Protein AF-A0A815Z098-F1 (afdb_monomer_lite)

pLDDT: mean 77.22, std 16.91, range [35.31, 97.12]

Secondary structure (DSSP, 8-state):
-HHHHHIIIIIIHHHHS-HHHHHHHHHHHHTTSSS-S-HHHHHHHHHHHHHHHHHHHHHHHHHHHHHHHHHHHHHHTTSTTSHHHHHHHHHHHHHHHHHHHHHHHHHHHHHHHHHHHHHHHHHHHHS---TTTHHHHHHHHHHHHHHHHHHHHHHHHH-TTS-HHHHHHHHHHHHHHHHHHHHHHHTTTT--HHHHHHHHHIIIIIIHHHS-SHHHHHHHHHS-HHHHHHHHHHHHHHHHHHHHHHHHHHHHHH--

Organism: NCBI:txid1234261

Sequence (256 aa):
FLSLYIGLTTGLCGSITTFSGVMYDAGLALYGSVYGRYPVSDYLFLLISIFSSSFAGFLFGRHLAVLTTLSQQKEKKHDGQQSVQQEIKLEKASSVQIFHTFNLRLWLFPLLIVLSIPAILAIIVTLPNTNNTYIYYSVLFAPFGSLTRWLLSFLNVRFKKFPLGTFICNFTGSCLYLGIIAIMIYTSANNNLLQKQVLMAILQGYCGCLTTVSTLVLETSTMKRLYAFVYFFISVISVQIIFLSVGGGLRALFTT

Foldseek 3Di:
DVVVVCCVQLPVQLLVDFLLVLLLVLLVLLVVPPDDDCSVVSSVCSVCVSLVVLLVVVVVVVVVVVVVVVVVVVVVVVPPDPVPVVVVVVVVVVVVVVVVVVVVVVVVVVVLVVVLVVQVVCLVVPPPLDLPSLVSLLQSQQVVLLVQLVVLQVVCVVVVLASVSLLCLLQVLNVLLVVLVLVCVVCVVPDDSVRVSNSSSCNSRNSSNSHGSSVLSVSLVPDDVVSSVVNVCCSSVSSSVVSCVVVVVVVVVVVD

InterPro domains:
  IPR003691 Fluoride-specific ion channel FluC [PF02537] (137-241)
  IPR003691 Fluoride-specific ion channel FluC [PTHR28259] (4-243)

Radius of gyration: 21.79 Å; chains: 1; bounding box: 45×52×70 Å

Structure (mmCIF, N/CA/C/O backbone):
data_AF-A0A815Z098-F1
#
_entry.id   AF-A0A815Z098-F1
#
loop_
_atom_site.group_PDB
_atom_site.id
_atom_site.type_symbol
_atom_site.label_atom_id
_atom_site.label_alt_id
_atom_site.label_comp_id
_atom_site.label_asym_id
_atom_site.label_entity_id
_atom_site.label_seq_id
_atom_site.pdbx_PDB_ins_code
_atom_site.Cartn_x
_atom_site.Cartn_y
_atom_site.Cartn_z
_atom_site.occupancy
_atom_site.B_iso_or_equiv
_atom_site.auth_seq_id
_atom_site.auth_comp_id
_atom_site.auth_asym_id
_atom_site.auth_atom_id
_atom_site.pdbx_PDB_model_num
ATOM 1 N N . PHE A 1 1 ? -2.854 14.106 20.992 1.00 50.28 1 PHE A N 1
ATOM 2 C CA . PHE A 1 1 ? -2.781 12.628 20.969 1.00 50.28 1 PHE A CA 1
ATOM 3 C C . PHE A 1 1 ? -3.491 12.005 19.766 1.00 50.28 1 PHE A C 1
ATOM 5 O O . PHE A 1 1 ? -2.822 11.302 19.021 1.00 50.28 1 PHE A O 1
ATOM 12 N N . LEU A 1 2 ? -4.774 12.300 19.498 1.00 47.41 2 LEU A N 1
ATOM 13 C CA . LEU A 1 2 ? -5.526 11.683 18.386 1.00 47.41 2 LEU A CA 1
ATOM 14 C C . LEU A 1 2 ? -4.890 11.892 16.993 1.00 47.41 2 LEU A C 1
ATOM 16 O O . LEU A 1 2 ? -4.752 10.938 16.236 1.00 47.41 2 LEU A O 1
ATOM 20 N N . SER A 1 3 ? -4.424 13.104 16.671 1.00 40.34 3 SER A N 1
ATOM 21 C CA . SER A 1 3 ? -3.802 13.398 15.365 1.00 40.34 3 SER A CA 1
ATOM 22 C C . SER A 1 3 ? -2.465 12.677 15.147 1.00 40.34 3 SER A C 1
ATOM 24 O O . SER A 1 3 ? -2.185 12.234 14.038 1.00 40.34 3 SER A O 1
ATOM 26 N N . LEU A 1 4 ? -1.664 12.516 16.207 1.00 41.78 4 LEU A N 1
ATOM 27 C CA . LEU A 1 4 ? -0.397 11.776 16.165 1.00 41.78 4 LEU A CA 1
ATOM 28 C C . LEU A 1 4 ? -0.645 10.268 16.013 1.00 41.78 4 LEU A C 1
ATOM 30 O O . LEU A 1 4 ? 0.017 9.611 15.216 1.00 41.78 4 LEU A O 1
ATOM 34 N N . TYR A 1 5 ? -1.647 9.739 16.721 1.00 55.44 5 TYR A N 1
ATOM 35 C CA . TYR A 1 5 ? -2.081 8.346 16.605 1.00 55.44 5 TYR A CA 1
ATOM 36 C C . TYR A 1 5 ? -2.564 8.014 15.188 1.00 55.44 5 TYR A C 1
ATOM 38 O O . TYR A 1 5 ? -2.110 7.034 14.602 1.00 55.44 5 TYR A O 1
ATOM 46 N N . ILE A 1 6 ? -3.423 8.855 14.601 1.00 57.44 6 ILE A N 1
ATOM 47 C CA . ILE A 1 6 ? -3.888 8.688 13.216 1.00 57.44 6 ILE A CA 1
ATOM 48 C C . ILE A 1 6 ? -2.704 8.774 12.241 1.00 57.44 6 ILE A C 1
ATOM 50 O O . ILE A 1 6 ? -2.589 7.928 11.355 1.00 57.44 6 ILE A O 1
ATOM 54 N N . GLY A 1 7 ? -1.792 9.735 12.425 1.00 54.72 7 GLY A N 1
ATOM 55 C CA . GLY A 1 7 ? -0.604 9.891 11.577 1.00 54.72 7 GLY A CA 1
ATOM 56 C C . GLY A 1 7 ? 0.331 8.675 11.592 1.00 54.72 7 GLY A C 1
ATOM 57 O O . GLY A 1 7 ? 0.757 8.215 10.535 1.00 54.72 7 GLY A O 1
ATOM 58 N N . LEU A 1 8 ? 0.599 8.097 12.766 1.00 56.97 8 LEU A N 1
ATOM 59 C CA . LEU A 1 8 ? 1.449 6.907 12.906 1.00 56.97 8 LEU A CA 1
ATOM 60 C C . LEU A 1 8 ? 0.774 5.627 12.387 1.00 56.97 8 LEU A C 1
ATOM 62 O O . LEU A 1 8 ? 1.407 4.816 11.713 1.00 56.97 8 LEU A O 1
ATOM 66 N N . THR A 1 9 ? -0.515 5.438 12.671 1.00 54.38 9 THR A N 1
ATOM 67 C CA . THR A 1 9 ? -1.220 4.184 12.348 1.00 54.38 9 THR A CA 1
ATOM 68 C C . THR A 1 9 ? -1.711 4.122 10.903 1.00 54.38 9 THR A C 1
ATOM 70 O O . THR A 1 9 ? -1.587 3.085 10.254 1.00 54.38 9 THR A O 1
ATOM 73 N N . THR A 1 10 ? -2.230 5.227 10.365 1.00 51.59 10 THR A N 1
ATOM 74 C CA . THR A 1 10 ? -2.798 5.267 9.003 1.00 51.59 10 THR A CA 1
ATOM 75 C C . THR A 1 10 ? -1.870 5.911 7.975 1.00 51.59 10 THR A C 1
ATOM 77 O O . THR A 1 10 ? -2.008 5.636 6.781 1.00 51.59 10 THR A O 1
ATOM 80 N N . GLY A 1 11 ? -0.926 6.750 8.416 1.00 56.72 11 GLY A N 1
ATOM 81 C CA . GLY A 1 11 ? 0.111 7.350 7.574 1.00 56.72 11 GLY A CA 1
ATOM 82 C C . GLY A 1 11 ? 1.342 6.451 7.486 1.00 56.72 11 GLY A C 1
ATOM 83 O O . GLY A 1 11 ? 1.542 5.794 6.474 1.00 56.72 11 GLY A O 1
ATOM 84 N N . LEU A 1 12 ? 2.131 6.371 8.565 1.00 57.56 12 LEU A N 1
ATOM 85 C CA . LEU A 1 12 ? 3.414 5.652 8.577 1.00 57.56 12 LEU A CA 1
ATOM 86 C C . LEU A 1 12 ? 3.256 4.137 8.347 1.00 57.56 12 LEU A C 1
ATOM 88 O O . LEU A 1 12 ? 3.848 3.598 7.420 1.00 57.56 12 LEU A O 1
ATOM 92 N N . CYS A 1 13 ? 2.423 3.447 9.133 1.00 58.12 13 CYS A N 1
ATOM 93 C CA . CYS A 1 13 ? 2.227 1.996 8.978 1.00 58.12 13 CYS A CA 1
ATOM 94 C C . CYS A 1 13 ? 1.557 1.626 7.635 1.00 58.12 13 CYS A C 1
ATOM 96 O O . CYS A 1 13 ? 1.861 0.587 7.046 1.00 58.12 13 CYS A O 1
ATOM 98 N N . GLY A 1 14 ? 0.705 2.517 7.109 1.00 54.88 14 GLY A N 1
ATOM 99 C CA . GLY A 1 14 ? 0.119 2.388 5.772 1.00 54.88 14 GLY A CA 1
ATOM 100 C C . GLY A 1 14 ? 1.143 2.514 4.638 1.00 54.88 14 GLY A C 1
ATOM 101 O O . GLY A 1 14 ? 0.963 1.879 3.611 1.00 54.88 14 GLY A O 1
ATOM 102 N N . SER A 1 15 ? 2.228 3.268 4.840 1.00 57.56 15 SER A N 1
ATOM 103 C CA . SER A 1 15 ? 3.340 3.370 3.884 1.00 57.56 15 SER A CA 1
ATOM 104 C C . SER A 1 15 ? 4.395 2.267 4.044 1.00 57.56 15 SER A C 1
ATOM 106 O O . SER A 1 15 ? 5.153 2.023 3.114 1.00 57.56 15 SER A O 1
ATOM 108 N N . ILE A 1 16 ? 4.462 1.605 5.207 1.00 60.97 16 ILE A N 1
ATOM 109 C CA . ILE A 1 16 ? 5.384 0.481 5.465 1.00 60.97 16 ILE A CA 1
ATOM 110 C C . ILE A 1 16 ? 4.816 -0.841 4.924 1.00 60.97 16 ILE A C 1
ATOM 112 O O . ILE A 1 16 ? 5.576 -1.698 4.482 1.00 60.97 16 ILE A O 1
ATOM 116 N N . THR A 1 17 ? 3.487 -1.016 4.941 1.00 69.81 17 THR A N 1
ATOM 117 C CA . THR A 1 17 ? 2.819 -2.251 4.489 1.00 69.81 17 THR A CA 1
ATOM 118 C C . THR A 1 17 ? 1.874 -1.985 3.319 1.00 69.81 17 THR A C 1
ATOM 120 O O . THR A 1 17 ? 0.761 -1.478 3.484 1.00 69.81 17 THR A O 1
ATOM 123 N N . THR A 1 18 ? 2.314 -2.356 2.118 1.00 86.06 18 THR A N 1
ATOM 124 C CA . THR A 1 18 ? 1.588 -2.082 0.873 1.00 86.06 18 THR A CA 1
ATOM 125 C C . THR A 1 18 ? 0.764 -3.299 0.466 1.00 86.06 18 THR A C 1
ATOM 127 O O . THR A 1 18 ? 1.276 -4.408 0.337 1.00 86.06 18 THR A O 1
ATOM 130 N N . PHE A 1 19 ? -0.542 -3.124 0.266 1.00 93.06 19 PHE A N 1
ATOM 131 C CA . PHE A 1 19 ? -1.399 -4.246 -0.128 1.00 93.06 19 PHE A CA 1
ATOM 132 C C . PHE A 1 19 ? -1.095 -4.690 -1.567 1.00 93.06 19 PHE A C 1
ATOM 134 O O . PHE A 1 19 ? -1.090 -5.886 -1.844 1.00 93.06 19 PHE A O 1
ATOM 141 N N . SER A 1 20 ? -0.755 -3.757 -2.464 1.00 92.19 20 SER A N 1
ATOM 142 C CA . SER A 1 20 ? -0.392 -4.076 -3.851 1.00 92.19 20 SER A CA 1
ATOM 143 C C . SER A 1 20 ? 0.860 -4.946 -3.971 1.00 92.19 20 SER A C 1
ATOM 145 O O . SER A 1 20 ? 0.860 -5.877 -4.770 1.00 92.19 20 SER A O 1
ATOM 147 N N . GLY A 1 21 ? 1.900 -4.681 -3.168 1.00 90.25 21 GLY A N 1
ATOM 148 C CA . GLY A 1 21 ? 3.119 -5.495 -3.154 1.00 90.25 21 GLY A CA 1
ATOM 149 C C . GLY A 1 21 ? 2.840 -6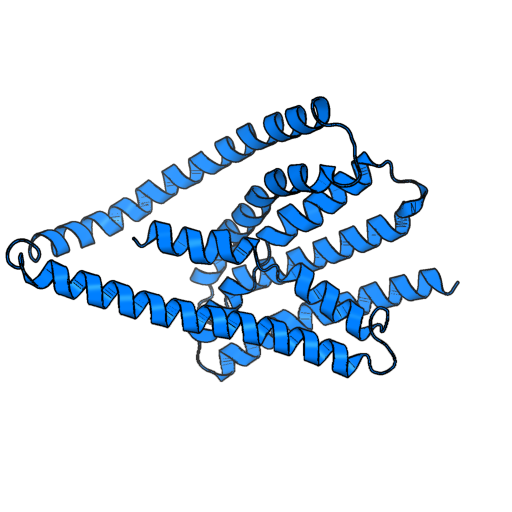.912 -2.657 1.00 90.25 21 GLY A C 1
ATOM 150 O O . GLY A 1 21 ? 3.173 -7.880 -3.330 1.00 90.25 21 GLY A O 1
ATOM 151 N N . VAL A 1 22 ? 2.101 -7.035 -1.548 1.00 91.38 22 VAL A N 1
ATOM 152 C CA . VAL A 1 22 ? 1.693 -8.340 -0.999 1.00 91.38 22 VAL A CA 1
ATOM 153 C C . VAL A 1 22 ? 0.881 -9.145 -2.013 1.00 91.38 22 VAL A C 1
ATOM 155 O O . VAL A 1 22 ? 1.112 -10.341 -2.176 1.00 91.38 22 VAL A O 1
ATOM 158 N N . MET A 1 23 ? -0.072 -8.514 -2.707 1.00 93.06 23 MET A N 1
ATOM 159 C CA . MET A 1 23 ? -0.868 -9.205 -3.723 1.00 93.06 23 MET A CA 1
ATOM 160 C C . MET A 1 23 ? -0.032 -9.627 -4.932 1.00 93.06 23 MET A C 1
ATOM 162 O O . MET A 1 23 ? -0.275 -10.710 -5.463 1.00 93.06 23 MET A O 1
ATOM 166 N N . TYR A 1 24 ? 0.933 -8.802 -5.345 1.00 90.00 24 TYR A N 1
ATOM 167 C CA . TYR A 1 24 ? 1.865 -9.124 -6.421 1.00 90.00 24 TYR A CA 1
ATOM 168 C C . TYR A 1 24 ? 2.750 -10.325 -6.062 1.00 90.00 24 TYR A C 1
ATOM 170 O O . TYR A 1 24 ? 2.783 -11.290 -6.822 1.00 90.00 24 TYR A O 1
ATOM 178 N N . ASP A 1 25 ? 3.386 -10.320 -4.887 1.00 88.12 25 ASP A N 1
ATOM 179 C CA . ASP A 1 25 ? 4.257 -11.416 -4.439 1.00 88.12 25 ASP A CA 1
ATOM 180 C C . ASP A 1 25 ? 3.471 -12.720 -4.240 1.00 88.12 25 ASP A C 1
ATOM 182 O O . ASP A 1 25 ? 3.917 -13.797 -4.640 1.00 88.12 25 ASP A O 1
ATOM 186 N N . ALA A 1 26 ? 2.256 -12.628 -3.686 1.00 89.19 26 ALA A N 1
ATOM 187 C CA . ALA A 1 26 ? 1.345 -13.763 -3.580 1.00 89.19 26 ALA A CA 1
ATOM 188 C C . ALA A 1 26 ? 0.970 -14.312 -4.967 1.00 89.19 26 ALA A C 1
ATOM 190 O O . ALA A 1 26 ? 1.051 -15.516 -5.211 1.00 89.19 26 ALA A O 1
ATOM 191 N N . GLY A 1 27 ? 0.596 -13.434 -5.898 1.00 87.50 27 GLY A N 1
ATOM 192 C CA . GLY A 1 27 ? 0.278 -13.823 -7.268 1.00 87.50 27 GLY A CA 1
ATOM 193 C C . GLY A 1 27 ? 1.462 -14.509 -7.951 1.00 87.50 27 GLY A C 1
ATOM 194 O O . GLY A 1 27 ? 1.301 -15.549 -8.586 1.00 87.50 27 GLY A O 1
ATOM 195 N N . LEU A 1 28 ? 2.672 -13.985 -7.763 1.00 84.38 28 LEU A N 1
ATOM 196 C CA . LEU A 1 28 ? 3.899 -14.558 -8.309 1.00 84.38 28 LEU A CA 1
ATOM 197 C C . LEU A 1 28 ? 4.190 -15.961 -7.745 1.00 84.38 28 LEU A C 1
ATOM 199 O O . LEU A 1 28 ? 4.590 -16.857 -8.495 1.00 84.38 28 LEU A O 1
ATOM 203 N N . ALA A 1 29 ? 3.920 -16.179 -6.453 1.00 83.69 29 ALA A N 1
ATOM 204 C CA . ALA A 1 29 ? 4.018 -17.493 -5.819 1.00 83.69 29 ALA A CA 1
ATOM 205 C C . ALA A 1 29 ? 3.063 -18.522 -6.459 1.00 83.69 29 ALA A C 1
ATOM 207 O O . ALA A 1 29 ? 3.482 -19.647 -6.733 1.00 83.69 29 ALA A O 1
ATOM 208 N N . LEU A 1 30 ? 1.828 -18.129 -6.811 1.00 82.31 30 LEU A N 1
ATOM 209 C CA . LEU A 1 30 ? 0.883 -19.002 -7.534 1.00 82.31 30 LEU A CA 1
ATOM 210 C C . LEU A 1 30 ? 1.378 -19.412 -8.927 1.00 82.31 30 LEU A C 1
ATOM 212 O O . LEU A 1 30 ? 1.065 -20.507 -9.392 1.00 82.31 30 LEU A O 1
ATOM 216 N N . TYR A 1 31 ? 2.152 -18.559 -9.600 1.00 75.56 31 TYR A N 1
ATOM 217 C CA . TYR A 1 31 ? 2.727 -18.874 -10.911 1.00 75.56 31 TYR A CA 1
ATOM 218 C C . TYR A 1 31 ? 4.002 -19.722 -10.841 1.00 75.56 31 TYR A C 1
ATOM 220 O O . TYR A 1 31 ? 4.491 -20.169 -11.881 1.00 75.56 31 TYR A O 1
ATOM 228 N N . GLY A 1 32 ? 4.520 -19.987 -9.637 1.00 63.06 32 GLY A N 1
ATOM 229 C CA . GLY A 1 32 ? 5.663 -20.871 -9.416 1.00 63.06 32 GLY A CA 1
ATOM 230 C C . GLY A 1 32 ? 7.009 -20.274 -9.828 1.00 63.06 32 GLY A C 1
ATOM 231 O O . GLY A 1 32 ? 7.952 -21.028 -10.055 1.00 63.06 32 GLY A O 1
ATOM 232 N N . SER A 1 33 ? 7.127 -18.945 -9.950 1.00 57.91 33 SER A N 1
ATOM 233 C CA . SER A 1 33 ? 8.342 -18.327 -10.502 1.00 57.91 33 SER A CA 1
ATOM 234 C C . SER A 1 33 ? 9.464 -18.077 -9.483 1.00 57.91 33 SER A C 1
ATOM 236 O O . SER A 1 33 ? 10.530 -17.628 -9.897 1.00 57.91 33 SER A O 1
ATOM 238 N N . VAL A 1 34 ? 9.249 -18.314 -8.177 1.00 52.75 34 VAL A N 1
ATOM 239 C CA . VAL A 1 34 ? 10.235 -17.944 -7.133 1.00 52.75 34 VAL A CA 1
ATOM 240 C C . VAL A 1 34 ? 10.610 -19.081 -6.163 1.00 52.75 34 VAL A C 1
ATOM 242 O O . VAL A 1 34 ? 11.762 -19.111 -5.740 1.00 52.75 34 VAL A O 1
ATOM 245 N N . TYR A 1 35 ? 9.726 -20.044 -5.838 1.00 50.59 35 TYR A N 1
ATOM 246 C CA . TYR A 1 35 ? 9.959 -20.949 -4.685 1.00 50.59 35 TYR A CA 1
ATOM 247 C C . TYR A 1 35 ? 9.767 -22.474 -4.890 1.00 50.59 35 TYR A C 1
ATOM 249 O O . TYR A 1 35 ? 10.130 -23.240 -3.998 1.00 50.59 35 TYR A O 1
ATOM 257 N N . GLY A 1 36 ? 9.342 -22.969 -6.063 1.00 50.47 36 GLY A N 1
ATOM 258 C CA . GLY A 1 36 ? 9.419 -24.406 -6.399 1.00 50.47 36 GLY A CA 1
ATOM 259 C C . GLY A 1 36 ? 8.094 -25.117 -6.724 1.00 50.47 36 GLY A C 1
ATOM 260 O O . GLY A 1 36 ? 7.145 -24.514 -7.213 1.00 50.47 36 GLY A O 1
ATOM 261 N N . ARG A 1 37 ? 8.071 -26.451 -6.526 1.00 61.81 37 ARG A N 1
ATOM 262 C CA . ARG A 1 37 ? 7.074 -27.427 -7.045 1.00 61.81 37 ARG A CA 1
ATOM 263 C C . ARG A 1 37 ? 5.632 -27.281 -6.510 1.00 61.81 37 ARG A C 1
ATOM 265 O O . ARG A 1 37 ? 4.753 -27.953 -7.046 1.00 61.81 37 ARG A O 1
ATOM 272 N N . TYR A 1 38 ? 5.372 -26.442 -5.501 1.00 73.19 38 TYR A N 1
ATOM 273 C CA . TYR A 1 38 ? 4.074 -26.356 -4.807 1.00 73.19 38 TYR A CA 1
ATOM 274 C C . TYR A 1 38 ? 3.520 -24.912 -4.755 1.00 73.19 38 TYR A C 1
ATOM 276 O O . TYR A 1 38 ? 3.464 -24.294 -3.695 1.00 73.19 38 TYR A O 1
ATOM 284 N N . PRO A 1 39 ? 3.037 -24.363 -5.884 1.00 79.50 39 PRO A N 1
ATOM 285 C CA . PRO A 1 39 ? 2.644 -22.950 -5.988 1.00 79.50 39 PRO A CA 1
ATOM 286 C C . PRO A 1 39 ? 1.542 -22.523 -5.003 1.00 79.50 39 PRO A C 1
ATOM 288 O O . PRO A 1 39 ? 1.512 -21.390 -4.526 1.00 79.50 39 PRO A O 1
ATOM 291 N N . VAL A 1 40 ? 0.626 -23.436 -4.664 1.00 85.88 40 VAL A N 1
ATOM 292 C CA . VAL A 1 40 ? -0.483 -23.147 -3.742 1.00 85.88 40 VAL A CA 1
ATOM 293 C C . VAL A 1 40 ? -0.005 -23.047 -2.292 1.00 85.88 40 VAL A C 1
ATOM 295 O O . VAL A 1 40 ? -0.510 -22.203 -1.553 1.00 85.88 40 VAL A O 1
ATOM 298 N N . SER A 1 41 ? 0.965 -23.866 -1.863 1.00 86.50 41 SER A N 1
ATOM 299 C CA . SER A 1 41 ? 1.467 -23.790 -0.485 1.00 86.50 41 SER A CA 1
ATOM 300 C C . SER A 1 41 ? 2.222 -22.492 -0.240 1.00 86.50 41 SER A C 1
ATOM 302 O O . SER A 1 41 ? 2.020 -21.875 0.801 1.00 86.50 41 SER A O 1
ATOM 304 N N . ASP A 1 42 ? 3.020 -22.048 -1.210 1.00 85.19 42 ASP A N 1
ATOM 305 C CA . ASP A 1 42 ? 3.818 -20.823 -1.096 1.00 85.19 42 ASP A CA 1
ATOM 306 C C . ASP A 1 42 ? 2.917 -19.585 -1.057 1.00 85.19 42 ASP A C 1
ATOM 308 O O . ASP A 1 42 ? 3.088 -18.702 -0.215 1.00 85.19 42 ASP A O 1
ATOM 312 N N . TYR A 1 43 ? 1.884 -19.569 -1.904 1.00 88.69 43 TYR A N 1
ATOM 313 C CA . TYR A 1 43 ? 0.835 -18.553 -1.885 1.00 88.69 43 TYR A CA 1
ATOM 314 C C . TYR A 1 43 ? 0.136 -18.455 -0.525 1.00 88.69 43 TYR A C 1
ATOM 316 O O . TYR A 1 43 ? 0.034 -17.369 0.055 1.00 88.69 43 TYR A O 1
ATOM 324 N N . LEU A 1 44 ? -0.339 -19.591 -0.001 1.00 90.88 44 LEU A N 1
ATOM 325 C CA . LEU A 1 44 ? -1.037 -19.626 1.283 1.00 90.88 44 LEU A CA 1
ATOM 326 C C . LEU A 1 44 ? -0.106 -19.220 2.425 1.00 90.88 44 LEU A C 1
ATOM 328 O O . LEU A 1 44 ? -0.508 -18.432 3.279 1.00 90.88 44 LEU A O 1
ATOM 332 N N . PHE A 1 45 ? 1.134 -19.707 2.423 1.00 90.00 45 PHE A N 1
ATOM 333 C CA . PHE A 1 45 ? 2.133 -19.358 3.426 1.00 90.00 45 PHE A CA 1
ATOM 334 C C . PHE A 1 45 ? 2.400 -17.850 3.455 1.00 90.00 45 PHE A C 1
ATOM 336 O O . PHE A 1 45 ? 2.361 -17.244 4.528 1.00 90.00 45 PHE A O 1
ATOM 343 N N . LEU A 1 46 ? 2.599 -17.228 2.290 1.00 89.19 46 LEU A N 1
ATOM 344 C CA . LEU A 1 46 ? 2.870 -15.798 2.180 1.00 89.19 46 LEU A CA 1
ATOM 345 C C . LEU A 1 46 ? 1.690 -14.960 2.687 1.00 89.19 46 LEU A C 1
ATOM 347 O O . LEU A 1 46 ? 1.878 -14.084 3.535 1.00 89.19 46 LEU A O 1
ATOM 351 N N . LEU A 1 47 ? 0.464 -15.259 2.241 1.00 91.62 47 LEU A N 1
ATOM 352 C CA . LEU A 1 47 ? -0.722 -14.530 2.697 1.00 91.62 47 LEU A CA 1
ATOM 353 C C . LEU A 1 47 ? -0.963 -14.709 4.199 1.00 91.62 47 LEU A C 1
ATOM 355 O O . LEU A 1 47 ? -1.184 -13.725 4.906 1.00 91.62 47 LEU A O 1
ATOM 359 N N . ILE A 1 48 ? -0.899 -15.945 4.702 1.00 92.44 48 ILE A N 1
ATOM 360 C CA . ILE A 1 48 ? -1.114 -16.227 6.124 1.00 92.44 48 ILE A CA 1
ATOM 361 C C . ILE A 1 48 ? -0.053 -15.516 6.961 1.00 92.44 48 ILE A C 1
ATOM 363 O O . ILE A 1 48 ? -0.410 -14.854 7.933 1.00 92.44 48 ILE A O 1
ATOM 367 N N . SER A 1 49 ? 1.224 -15.598 6.586 1.00 90.06 49 SER A N 1
ATOM 368 C CA . SER A 1 49 ? 2.326 -14.976 7.326 1.00 90.06 49 SER A CA 1
ATOM 369 C C . SER A 1 49 ? 2.187 -13.451 7.395 1.00 90.06 49 SER A C 1
ATOM 371 O O . SER A 1 49 ? 2.246 -12.854 8.476 1.00 90.06 49 SER A O 1
ATOM 373 N N . ILE A 1 50 ? 1.920 -12.802 6.260 1.00 89.25 50 ILE A N 1
ATOM 374 C CA . ILE A 1 50 ? 1.848 -11.338 6.177 1.00 89.25 50 ILE A CA 1
ATOM 375 C C . ILE A 1 50 ? 0.614 -10.791 6.893 1.00 89.25 50 ILE A C 1
ATOM 377 O O . ILE A 1 50 ? 0.712 -9.830 7.660 1.00 89.25 50 ILE A O 1
ATOM 381 N N . PHE A 1 51 ? -0.556 -11.400 6.700 1.00 90.75 51 PHE A N 1
ATOM 382 C CA . PHE A 1 51 ? -1.743 -10.940 7.411 1.00 90.75 51 PHE A CA 1
ATOM 383 C C . PHE A 1 51 ? -1.669 -11.270 8.903 1.00 90.75 51 PHE A C 1
ATOM 385 O O . PHE A 1 51 ? -2.022 -10.416 9.714 1.00 90.75 51 PHE A O 1
ATOM 392 N N . SER A 1 52 ? -1.135 -12.432 9.297 1.00 89.75 52 SER A N 1
ATOM 393 C CA . SER A 1 52 ? -0.965 -12.779 10.718 1.00 89.75 52 SER A CA 1
ATOM 394 C C . SER A 1 52 ? -0.006 -11.826 11.425 1.00 89.75 52 SER A C 1
ATOM 396 O O . SER A 1 52 ? -0.332 -11.333 12.503 1.00 89.75 52 SER A O 1
ATOM 398 N N . SER A 1 53 ? 1.140 -11.508 10.816 1.00 88.56 53 SER A N 1
ATOM 399 C CA . SER A 1 53 ? 2.085 -10.524 11.364 1.00 88.56 53 SER A CA 1
ATOM 400 C C . SER A 1 53 ? 1.471 -9.123 11.446 1.00 88.56 53 SER A C 1
ATOM 402 O O . SER A 1 53 ? 1.637 -8.440 12.457 1.00 88.56 53 SER A O 1
ATOM 404 N N . SER A 1 54 ? 0.670 -8.727 10.454 1.00 88.69 54 SER A N 1
ATOM 405 C CA . SER A 1 54 ? -0.060 -7.452 10.471 1.00 88.69 54 SER A CA 1
ATOM 406 C C . SER A 1 54 ? -1.105 -7.392 11.595 1.00 88.69 54 SER A C 1
ATOM 408 O O . SER A 1 54 ? -1.188 -6.397 12.319 1.00 88.69 54 SER A O 1
ATOM 410 N N . PHE A 1 55 ? -1.873 -8.468 11.798 1.00 87.75 55 PHE A N 1
ATOM 411 C CA . PHE A 1 55 ? -2.825 -8.589 12.909 1.00 87.75 55 PHE A CA 1
ATOM 412 C C . PHE A 1 55 ? -2.121 -8.625 14.272 1.00 87.75 55 PHE A C 1
ATOM 414 O O . PHE A 1 55 ? -2.570 -7.961 15.207 1.00 87.75 55 PHE A O 1
ATOM 421 N N . ALA A 1 56 ? -1.008 -9.351 14.394 1.00 86.44 56 ALA A N 1
ATOM 422 C CA . ALA A 1 56 ? -0.205 -9.399 15.613 1.00 86.44 56 ALA A CA 1
ATOM 423 C C . ALA A 1 56 ? 0.351 -8.012 15.967 1.00 86.44 56 ALA A C 1
ATOM 425 O O . ALA A 1 56 ? 0.226 -7.577 17.111 1.00 86.44 56 ALA A O 1
ATOM 426 N N . GLY A 1 57 ? 0.876 -7.281 14.978 1.00 84.62 57 GLY A N 1
ATOM 427 C CA . GLY A 1 57 ? 1.331 -5.901 15.143 1.00 84.62 57 GLY A CA 1
ATOM 428 C C . GLY A 1 57 ? 0.210 -4.964 15.598 1.00 84.62 57 GLY A C 1
ATOM 429 O O . GLY A 1 57 ? 0.402 -4.169 16.520 1.00 84.62 57 GLY A O 1
ATOM 430 N N . PHE A 1 58 ? -0.990 -5.101 15.025 1.00 84.44 58 PHE A N 1
ATOM 431 C CA . PHE A 1 58 ? -2.169 -4.346 15.459 1.00 84.44 58 PHE A CA 1
ATOM 432 C C . PHE A 1 58 ? -2.550 -4.639 16.921 1.00 84.44 58 PHE A C 1
ATOM 434 O O . PHE A 1 58 ? -2.760 -3.710 17.707 1.00 84.44 58 PHE A O 1
ATOM 441 N N . LEU A 1 59 ? -2.605 -5.917 17.315 1.00 84.75 59 LEU A N 1
ATOM 442 C CA . LEU A 1 59 ? -2.924 -6.319 18.688 1.00 84.75 59 LEU A CA 1
ATOM 443 C C . LEU A 1 59 ? -1.866 -5.833 19.682 1.00 84.75 59 LEU A C 1
ATOM 445 O O . LEU A 1 59 ? -2.220 -5.280 20.725 1.00 84.75 59 LEU A O 1
ATOM 449 N N . PHE A 1 60 ? -0.584 -5.980 19.343 1.00 84.75 60 PHE A N 1
ATOM 450 C CA . PHE A 1 60 ? 0.528 -5.480 20.146 1.00 84.75 60 PHE A CA 1
ATOM 451 C C . PHE A 1 60 ? 0.432 -3.963 20.350 1.00 84.75 60 PHE A C 1
ATOM 453 O O . PHE A 1 60 ? 0.470 -3.487 21.486 1.00 84.75 60 PHE A O 1
ATOM 460 N N . GLY A 1 61 ? 0.202 -3.207 19.271 1.00 80.38 61 GLY A N 1
ATOM 461 C CA . GLY A 1 61 ? 0.006 -1.759 19.336 1.00 80.38 61 GLY A CA 1
ATOM 462 C C . GLY A 1 61 ? -1.175 -1.363 20.226 1.00 80.38 61 GLY A C 1
ATOM 463 O O . GLY A 1 61 ? -1.079 -0.407 20.997 1.00 80.38 61 GLY A O 1
ATOM 464 N N . ARG A 1 62 ? -2.270 -2.134 20.194 1.00 79.25 62 ARG A N 1
ATOM 465 C CA . ARG A 1 62 ? -3.427 -1.923 21.076 1.00 79.25 62 ARG A CA 1
ATOM 466 C C . ARG A 1 62 ? -3.077 -2.150 22.549 1.00 79.25 62 ARG A C 1
ATOM 468 O O . ARG A 1 62 ? -3.459 -1.336 23.384 1.00 79.25 62 ARG A O 1
ATOM 475 N N . HIS A 1 63 ? -2.350 -3.218 22.877 1.00 79.75 63 HIS A N 1
ATOM 476 C CA . HIS A 1 63 ? -1.915 -3.483 24.253 1.00 79.75 63 HIS A CA 1
ATOM 477 C C . HIS A 1 63 ? -0.971 -2.396 24.777 1.00 79.75 63 HIS A C 1
ATOM 479 O O . HIS A 1 63 ? -1.161 -1.902 25.889 1.00 79.75 63 HIS A O 1
ATOM 485 N N . LEU A 1 64 ? -0.016 -1.957 23.956 1.00 77.44 64 LEU A N 1
ATOM 486 C CA . LEU A 1 64 ? 0.906 -0.880 24.311 1.00 77.44 64 LEU A CA 1
ATOM 487 C C . LEU A 1 64 ? 0.173 0.451 24.567 1.00 77.44 64 LEU A C 1
ATOM 489 O O . LEU A 1 64 ? 0.486 1.171 25.517 1.00 77.44 64 LEU A O 1
ATOM 493 N N . ALA A 1 65 ? -0.849 0.763 23.764 1.00 74.31 65 ALA A N 1
ATOM 494 C CA . ALA A 1 65 ? -1.672 1.958 23.952 1.00 74.31 65 ALA A CA 1
ATOM 495 C C . ALA A 1 65 ? -2.456 1.939 25.281 1.00 74.31 65 ALA A C 1
ATOM 497 O O . ALA A 1 65 ? -2.590 2.969 25.943 1.00 74.31 65 ALA A O 1
ATOM 498 N N . VAL A 1 66 ? -2.942 0.772 25.715 1.00 78.25 66 VAL A N 1
ATOM 499 C CA . VAL A 1 66 ? -3.618 0.631 27.018 1.00 78.25 66 VAL A CA 1
ATOM 500 C C . VAL A 1 66 ? -2.632 0.825 28.174 1.00 78.25 6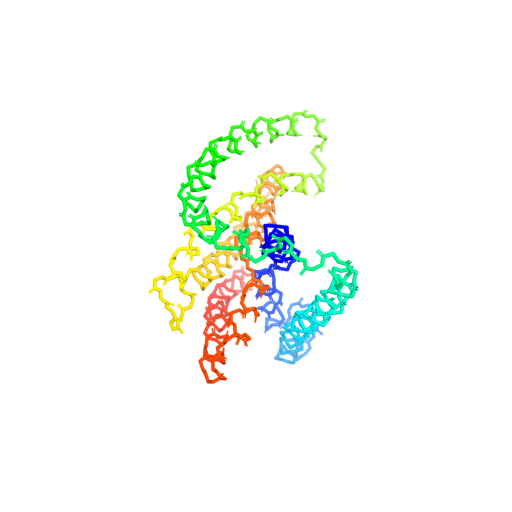6 VAL A C 1
ATOM 502 O O . VAL A 1 66 ? -2.931 1.542 29.123 1.00 78.25 66 VAL A O 1
ATOM 505 N N . LEU A 1 67 ? -1.427 0.255 28.091 1.00 78.06 67 LEU A N 1
ATOM 506 C CA . LEU A 1 67 ? -0.416 0.401 29.147 1.00 78.06 67 LEU A CA 1
ATOM 507 C C . LEU A 1 67 ? 0.014 1.861 29.350 1.00 78.06 67 LEU A C 1
ATOM 509 O O . LEU A 1 67 ? 0.128 2.324 30.483 1.00 78.06 67 LEU A O 1
ATOM 513 N N . THR A 1 68 ? 0.196 2.598 28.255 1.00 74.50 68 THR A N 1
ATOM 514 C CA . THR A 1 68 ? 0.600 4.013 28.297 1.00 74.50 68 THR A CA 1
ATOM 515 C C . THR A 1 68 ? -0.526 4.948 28.748 1.00 74.50 68 THR A C 1
ATOM 517 O O . THR A 1 68 ? -0.280 5.951 29.414 1.00 74.50 68 THR A O 1
ATOM 520 N N . THR A 1 69 ? -1.787 4.631 28.445 1.00 71.50 69 THR A N 1
ATOM 521 C CA . THR A 1 69 ? -2.926 5.412 28.961 1.00 71.50 69 THR A CA 1
ATOM 522 C C . THR A 1 69 ? -3.157 5.169 30.451 1.00 71.50 69 THR A C 1
ATOM 524 O O . THR A 1 69 ? -3.448 6.117 31.179 1.00 71.50 69 THR A O 1
ATOM 527 N N . LEU A 1 70 ? -2.945 3.943 30.939 1.00 68.75 70 LEU A N 1
ATOM 528 C CA . LEU A 1 70 ? -2.982 3.637 32.372 1.00 68.75 70 LEU A CA 1
ATOM 529 C C . LEU A 1 70 ? -1.848 4.325 33.149 1.00 68.75 70 LEU A C 1
ATOM 531 O O . LEU A 1 70 ? -2.077 4.781 34.270 1.00 68.75 70 LEU A O 1
ATOM 535 N N . SER A 1 71 ? -0.650 4.460 32.565 1.00 60.38 71 SER A N 1
ATOM 536 C CA . SER A 1 71 ? 0.439 5.228 33.186 1.00 60.38 71 SER A CA 1
ATOM 537 C C . SER A 1 71 ? 0.120 6.729 33.240 1.00 60.38 71 SER A C 1
ATOM 539 O O . SER A 1 71 ? 0.312 7.348 34.283 1.00 60.38 71 SER A O 1
ATOM 541 N N . GLN A 1 72 ? -0.479 7.294 32.184 1.00 60.34 72 GLN A N 1
ATOM 542 C CA . GLN A 1 72 ? -0.921 8.698 32.164 1.00 60.34 72 GLN A CA 1
ATOM 543 C C . GLN A 1 72 ? -2.098 8.986 33.112 1.00 60.34 72 GLN A C 1
ATOM 545 O O . GLN A 1 72 ? -2.183 10.071 33.687 1.00 60.34 72 GLN A O 1
ATOM 550 N N . GLN A 1 73 ? -3.018 8.033 33.302 1.00 56.28 73 GLN A N 1
ATOM 551 C CA . GLN A 1 73 ? -4.096 8.162 34.290 1.00 56.28 73 GLN A CA 1
ATOM 552 C C . GLN A 1 73 ? -3.584 8.072 35.734 1.00 56.28 73 GLN A C 1
ATOM 554 O O . GLN A 1 73 ? -4.143 8.736 36.607 1.00 56.28 73 GLN A O 1
ATOM 559 N N . LYS A 1 74 ? -2.519 7.299 35.996 1.00 55.22 74 LYS A N 1
ATOM 560 C CA . LYS A 1 74 ? -1.848 7.270 37.307 1.00 55.22 74 LYS A CA 1
ATOM 561 C C . LYS A 1 74 ? -1.213 8.617 37.663 1.00 55.22 74 LYS A C 1
ATOM 563 O O . LYS A 1 74 ? -1.319 9.021 38.814 1.00 55.22 74 LYS A O 1
ATOM 568 N N . GLU A 1 75 ? -0.634 9.324 36.694 1.00 53.59 75 GLU A N 1
ATOM 569 C CA . GLU A 1 75 ? -0.071 10.667 36.907 1.00 53.59 75 GLU A CA 1
ATOM 570 C C . GLU A 1 75 ? -1.157 11.743 37.080 1.00 53.59 75 GLU A C 1
ATOM 572 O O . GLU A 1 75 ? -1.059 12.586 37.967 1.00 53.59 75 GLU A O 1
ATOM 577 N N . LYS A 1 76 ? -2.252 11.691 36.305 1.00 50.94 76 LYS A N 1
ATOM 578 C CA 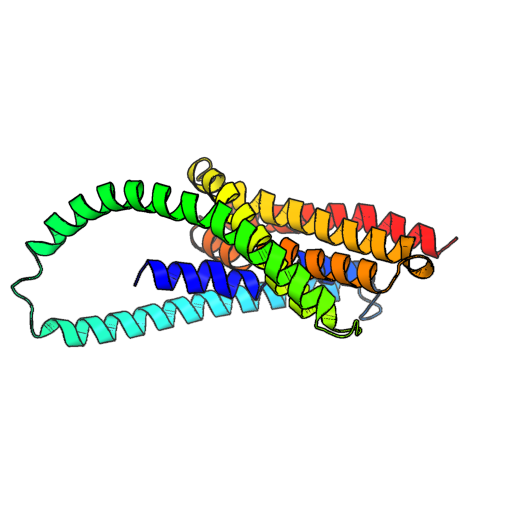. LYS A 1 76 ? -3.334 12.697 36.378 1.00 50.94 76 LYS A CA 1
ATOM 579 C C . LYS A 1 76 ? -4.248 12.594 37.601 1.00 50.94 76 LYS A C 1
ATOM 581 O O . LYS A 1 76 ? -5.001 13.528 37.871 1.00 50.94 76 LYS A O 1
ATOM 586 N N . LYS A 1 77 ? -4.202 11.495 38.361 1.00 47.47 77 LYS A N 1
ATOM 587 C CA . LYS A 1 77 ? -5.022 11.322 39.575 1.00 47.47 77 LYS A CA 1
ATOM 588 C C . LYS A 1 77 ? -4.600 12.247 40.734 1.00 47.47 77 LYS A C 1
ATOM 590 O O . LYS A 1 77 ? -5.296 12.272 41.743 1.00 47.47 77 LYS A O 1
ATOM 595 N N . HIS A 1 78 ? -3.515 13.015 40.579 1.00 47.81 78 HIS A N 1
ATOM 596 C CA . HIS A 1 78 ? -3.002 13.960 41.577 1.00 47.81 78 HIS A CA 1
ATOM 597 C C . HIS A 1 78 ? -3.543 15.409 41.463 1.00 47.81 78 HIS A C 1
ATOM 599 O O . HIS A 1 78 ? -3.375 16.158 42.417 1.00 47.81 78 HIS A O 1
ATOM 605 N N . ASP A 1 79 ? -4.246 15.788 40.379 1.00 52.84 79 ASP A N 1
ATOM 606 C CA . ASP A 1 79 ? -4.646 17.193 40.077 1.00 52.84 79 ASP A CA 1
ATOM 607 C C . ASP A 1 79 ? -6.170 17.390 39.816 1.00 52.84 79 ASP A C 1
ATOM 609 O O . ASP A 1 79 ? -6.626 18.306 39.128 1.00 52.84 79 ASP A O 1
ATOM 613 N N . GLY A 1 80 ? -7.005 16.484 40.327 1.00 51.88 80 GLY A N 1
ATOM 614 C CA . GLY A 1 80 ? -8.331 16.164 39.776 1.00 51.88 80 GLY A CA 1
ATOM 615 C C . GLY A 1 80 ? -9.549 17.066 40.053 1.00 51.88 80 GLY A C 1
ATOM 616 O O . GLY A 1 80 ? -10.639 16.510 40.146 1.00 51.88 80 GLY A O 1
ATOM 617 N N . GLN A 1 81 ? -9.459 18.399 40.157 1.00 43.06 81 GLN A N 1
ATOM 618 C CA . GLN A 1 81 ? -10.673 19.230 40.378 1.00 43.06 81 GLN A CA 1
ATOM 619 C C . GLN A 1 81 ? -11.010 20.287 39.309 1.00 43.06 81 GLN A C 1
ATOM 621 O O . GLN A 1 81 ? -12.160 20.714 39.247 1.00 43.06 81 GLN A O 1
ATOM 626 N N . GLN A 1 82 ? -10.102 20.657 38.398 1.00 46.78 82 GLN A N 1
ATOM 627 C CA . GLN A 1 82 ? -10.402 21.653 37.343 1.00 46.78 82 GLN A CA 1
ATOM 628 C C . GLN A 1 82 ? -10.893 21.058 36.002 1.00 46.78 82 GLN A C 1
ATOM 630 O O . GLN A 1 82 ? -11.381 21.789 35.141 1.00 46.78 82 GLN A O 1
ATOM 635 N N . SER A 1 83 ? -10.813 19.738 35.806 1.00 51.66 83 SER A N 1
ATOM 636 C CA . SER A 1 83 ? -10.994 19.085 34.497 1.00 51.66 83 SER A CA 1
ATOM 637 C C . SER A 1 83 ? -12.442 19.004 33.988 1.00 51.66 83 SER A C 1
ATOM 639 O O . SER A 1 83 ? -12.664 19.039 32.778 1.00 51.66 83 SER A O 1
ATOM 641 N N . VAL A 1 84 ? -13.442 18.953 34.874 1.00 51.44 84 VAL A N 1
ATOM 642 C CA . VAL A 1 84 ? -14.836 18.634 34.490 1.00 51.44 84 VAL A CA 1
ATOM 643 C C . VAL A 1 84 ? -15.529 19.781 33.734 1.00 51.44 84 VAL A C 1
ATOM 645 O O . VAL A 1 84 ? -16.277 19.542 32.788 1.00 51.44 84 VAL A O 1
ATOM 648 N N . GLN A 1 85 ? -15.248 21.046 34.070 1.00 43.84 85 GLN A N 1
ATOM 649 C CA . GLN A 1 85 ? -15.796 22.193 33.321 1.00 43.84 85 GLN A CA 1
ATOM 650 C C . GLN A 1 85 ? -15.091 22.417 31.971 1.00 43.84 85 GLN A C 1
ATOM 652 O O . GLN A 1 85 ? -15.655 23.038 31.065 1.00 43.84 85 GLN A O 1
ATOM 657 N N . GLN A 1 86 ? -13.874 21.893 31.811 1.00 48.06 86 GLN A N 1
ATOM 658 C CA . GLN A 1 86 ? -13.088 22.031 30.589 1.00 48.06 86 GLN A CA 1
ATOM 659 C C . GLN A 1 86 ? -13.506 21.009 29.522 1.00 48.06 86 GLN A C 1
ATOM 661 O O . GLN A 1 86 ? -13.539 21.356 28.343 1.00 48.06 86 GLN A O 1
ATOM 666 N N . GLU A 1 87 ? -13.918 19.802 29.922 1.00 50.34 87 GLU A N 1
ATOM 667 C CA . GLU A 1 87 ? -14.388 18.742 29.015 1.00 50.34 87 GLU A CA 1
ATOM 668 C C . GLU A 1 87 ? -15.652 19.142 28.227 1.00 50.34 87 GLU A C 1
ATOM 670 O O . GLU A 1 87 ? -15.699 18.944 27.013 1.00 50.34 87 GLU A O 1
ATOM 675 N N . ILE A 1 88 ? -16.614 19.834 28.855 1.00 51.97 88 ILE A N 1
ATOM 676 C CA . ILE A 1 88 ? -17.850 20.305 28.190 1.00 51.97 88 ILE A CA 1
ATOM 677 C C . ILE A 1 88 ? -17.566 21.444 27.184 1.00 51.97 88 ILE A C 1
ATOM 679 O O . ILE A 1 88 ? -18.212 21.548 26.136 1.00 51.97 88 ILE A O 1
ATOM 683 N N . LYS A 1 89 ? -16.569 22.301 27.456 1.00 46.31 89 LYS A N 1
ATOM 684 C CA . LYS A 1 89 ? -16.099 23.325 26.499 1.00 46.31 89 LYS A CA 1
ATOM 685 C C . LYS A 1 89 ? -15.313 22.702 25.338 1.00 46.31 89 LYS A C 1
ATOM 687 O O . LYS A 1 89 ? -15.417 23.189 24.211 1.00 46.31 89 LYS A O 1
ATOM 692 N N . LEU A 1 90 ? -14.564 21.627 25.595 1.00 47.31 90 LEU A N 1
ATOM 693 C CA . LEU A 1 90 ? -13.787 20.901 24.588 1.00 47.31 90 LEU A CA 1
ATOM 694 C C . LEU A 1 90 ? -14.688 20.157 23.593 1.00 47.31 90 LEU A C 1
ATOM 696 O O . LEU A 1 90 ? -14.402 20.155 22.399 1.00 47.31 90 LEU A O 1
ATOM 700 N N . GLU A 1 91 ? -15.798 19.583 24.062 1.00 48.31 91 GLU A N 1
ATOM 701 C CA . GLU A 1 91 ? -16.764 18.875 23.215 1.00 48.31 91 GLU A CA 1
ATOM 702 C C . GLU A 1 91 ? -17.425 19.824 22.198 1.00 48.31 91 GLU A C 1
ATOM 704 O O . GLU A 1 91 ? -17.449 19.525 21.003 1.00 48.31 91 GLU A O 1
ATOM 709 N N . LYS A 1 92 ? -17.824 21.036 22.618 1.00 39.69 92 LYS A N 1
ATOM 710 C CA . LYS A 1 92 ? -18.351 22.077 21.708 1.00 39.69 92 LYS A CA 1
ATOM 711 C C . LYS A 1 92 ? -17.285 22.683 20.781 1.00 39.69 92 LYS A C 1
ATOM 713 O O . LYS A 1 92 ? -17.592 23.025 19.637 1.00 39.69 92 LYS A O 1
ATOM 718 N N . ALA A 1 93 ? -16.032 22.792 21.231 1.00 44.91 93 ALA A N 1
ATOM 719 C CA . ALA A 1 93 ? -14.916 23.226 20.384 1.00 44.91 93 ALA A CA 1
ATOM 720 C C . ALA A 1 93 ? -14.537 22.169 19.330 1.00 44.91 93 ALA A C 1
ATOM 722 O O . ALA A 1 93 ? -14.155 22.526 18.215 1.00 44.91 93 ALA A O 1
ATOM 723 N N . SER A 1 94 ? -14.710 20.880 19.645 1.00 42.06 94 SER A N 1
ATOM 724 C CA . SER A 1 94 ? -14.377 19.764 18.753 1.00 42.06 94 SER A CA 1
ATOM 725 C C . SER A 1 94 ? -15.229 19.752 17.478 1.00 42.06 94 SER A C 1
ATOM 727 O O . SER A 1 94 ? -14.695 19.554 16.387 1.00 42.06 94 SER A O 1
ATOM 729 N N . SER A 1 95 ? -16.522 20.081 17.576 1.00 42.16 95 SER A N 1
ATOM 730 C CA . SER A 1 95 ? -17.425 20.176 16.422 1.00 42.16 95 SER A CA 1
ATOM 731 C C . SER A 1 95 ? -17.085 21.336 15.478 1.00 42.16 95 SER A C 1
ATOM 733 O O . SER A 1 95 ? -17.198 21.187 14.263 1.00 42.16 95 SER A O 1
ATOM 735 N N . VAL A 1 96 ? -16.598 22.467 16.006 1.00 48.41 96 VAL A N 1
ATOM 736 C CA . VAL A 1 96 ? -16.165 23.627 15.198 1.00 48.41 96 VAL A CA 1
ATOM 737 C C . VAL A 1 96 ? -14.755 23.410 14.620 1.00 48.41 96 VAL A C 1
ATOM 739 O O . VAL A 1 96 ? -14.481 23.783 13.477 1.00 48.41 96 VAL A O 1
ATOM 742 N N . GLN A 1 97 ? -13.868 22.717 15.345 1.00 46.41 97 GLN A N 1
ATOM 743 C CA . GLN A 1 97 ? -12.537 22.323 14.858 1.00 46.41 97 GLN A CA 1
ATOM 744 C C . GLN A 1 97 ? -12.588 21.355 13.671 1.00 46.41 97 GLN A C 1
ATOM 746 O O . GLN A 1 97 ? -11.719 21.428 12.801 1.00 46.41 97 GLN A O 1
ATOM 751 N N . ILE A 1 98 ? -13.591 20.478 13.581 1.00 49.75 98 ILE A N 1
ATOM 752 C CA . ILE A 1 98 ? -13.751 19.565 12.436 1.00 49.75 98 ILE A CA 1
ATOM 753 C C . ILE A 1 98 ? -13.954 20.347 11.123 1.00 49.75 98 ILE A C 1
ATOM 755 O O . ILE A 1 98 ? -13.373 19.981 10.103 1.00 49.75 98 ILE A O 1
ATOM 759 N N . PHE A 1 99 ? -14.676 21.473 11.149 1.00 43.47 99 PHE A N 1
ATOM 760 C CA . PHE A 1 99 ? -14.887 22.315 9.963 1.00 43.47 99 PHE A CA 1
ATOM 761 C C . PHE A 1 99 ? -13.650 23.162 9.607 1.00 43.47 99 PHE A C 1
ATOM 763 O O . PHE A 1 99 ? -13.275 23.261 8.439 1.00 43.47 99 PHE A O 1
ATOM 770 N N . HIS A 1 100 ? -12.943 23.718 10.599 1.00 43.31 100 HIS A N 1
ATOM 771 C CA . HIS A 1 100 ? -11.730 24.515 10.348 1.00 43.31 100 HIS A CA 1
ATOM 772 C C . HIS A 1 100 ? -10.526 23.653 9.914 1.00 43.31 100 HIS A C 1
ATOM 774 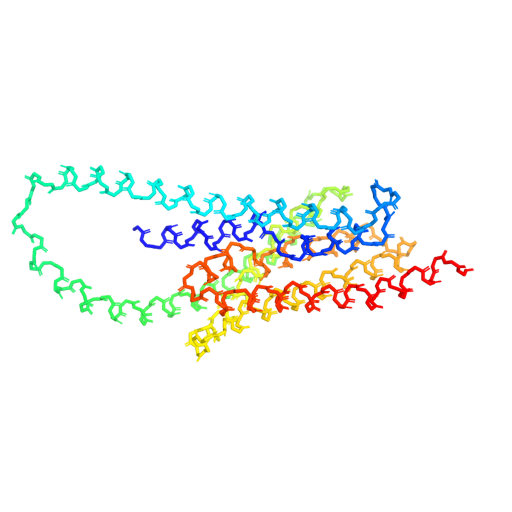O O . HIS A 1 100 ? -9.706 24.071 9.095 1.00 43.31 100 HIS A O 1
ATOM 780 N N . THR A 1 101 ? -10.420 22.418 10.418 1.00 49.06 101 THR A N 1
ATOM 781 C CA . THR A 1 101 ? -9.398 21.452 9.972 1.00 49.06 101 THR A CA 1
ATOM 782 C C . THR A 1 101 ? -9.663 20.925 8.563 1.00 49.06 101 THR A C 1
ATOM 784 O O . THR A 1 101 ? -8.708 20.552 7.885 1.00 49.06 101 THR A O 1
ATOM 787 N N . PHE A 1 102 ? -10.914 20.945 8.089 1.00 53.19 102 PHE A N 1
ATOM 788 C CA . PHE A 1 102 ? -11.260 20.615 6.705 1.00 53.19 102 PHE A CA 1
ATOM 789 C C . PHE A 1 102 ? -10.671 21.637 5.720 1.00 53.19 102 PHE A C 1
ATOM 791 O O . PHE A 1 102 ? -9.972 21.242 4.789 1.00 53.19 102 PHE A O 1
ATOM 798 N N . ASN A 1 103 ? -10.834 22.941 5.988 1.00 56.91 103 ASN A N 1
ATOM 799 C CA . ASN A 1 103 ? -10.243 24.004 5.163 1.00 56.91 103 ASN A CA 1
ATOM 800 C C . ASN A 1 103 ? -8.710 23.980 5.198 1.00 56.91 103 ASN A C 1
ATOM 802 O O . ASN A 1 103 ? -8.075 24.015 4.150 1.00 56.91 103 ASN A O 1
ATOM 806 N N . LEU A 1 104 ? -8.094 23.855 6.377 1.00 57.69 104 LEU A N 1
ATOM 807 C CA . LEU A 1 104 ? -6.629 23.870 6.490 1.00 57.69 104 LEU A CA 1
ATOM 808 C C . LEU A 1 104 ? -5.982 22.642 5.828 1.00 57.69 104 LEU A C 1
ATOM 810 O O . LEU A 1 104 ? -4.920 22.755 5.223 1.00 57.69 104 LEU A O 1
ATOM 814 N N . ARG A 1 105 ? -6.652 21.480 5.873 1.00 60.84 105 ARG A N 1
ATOM 815 C CA . ARG A 1 105 ? -6.233 20.294 5.119 1.00 60.84 105 ARG A CA 1
ATOM 816 C C . ARG A 1 105 ? -6.361 20.515 3.622 1.00 60.84 105 ARG A C 1
ATOM 818 O O . ARG A 1 105 ? -5.410 20.171 2.942 1.00 60.84 105 ARG A O 1
ATOM 825 N N . LEU A 1 106 ? -7.446 21.129 3.134 1.00 64.50 106 LEU A N 1
ATOM 826 C CA . LEU A 1 106 ? -7.663 21.443 1.713 1.00 64.50 106 LEU A CA 1
ATOM 827 C C . LEU A 1 106 ? -6.562 22.351 1.123 1.00 64.50 106 LEU A C 1
ATOM 829 O O . LEU A 1 106 ? -6.173 22.174 -0.027 1.00 64.50 106 LEU A O 1
ATOM 833 N N . TRP A 1 107 ? -5.997 23.262 1.923 1.00 68.06 107 TRP A N 1
ATOM 834 C CA . TRP A 1 107 ? -4.869 24.119 1.522 1.00 68.06 107 TRP A CA 1
ATOM 835 C C . TRP A 1 107 ? -3.502 23.416 1.530 1.00 68.06 107 TRP A C 1
ATOM 837 O O . TRP A 1 107 ? -2.594 23.841 0.816 1.00 68.06 107 TRP A O 1
ATOM 847 N N . LEU A 1 108 ? -3.345 22.310 2.266 1.00 65.44 108 LEU A N 1
ATOM 848 C CA . LEU A 1 108 ? -2.132 21.488 2.186 1.00 65.44 108 LEU A CA 1
ATOM 849 C C . LEU A 1 108 ? -2.020 20.762 0.833 1.00 65.44 108 LEU A C 1
ATOM 851 O O . LEU A 1 108 ? -0.909 20.452 0.424 1.00 65.44 108 LEU A O 1
ATOM 855 N N . PHE A 1 109 ? -3.128 20.544 0.108 1.00 68.69 109 PHE A N 1
ATOM 856 C CA . PHE A 1 109 ? -3.151 19.877 -1.207 1.00 68.69 109 PHE A CA 1
ATOM 857 C C . PHE A 1 109 ? -2.314 20.614 -2.261 1.00 68.69 109 PHE A C 1
ATOM 859 O O . PHE A 1 109 ? -1.367 20.014 -2.771 1.00 68.69 109 PHE A O 1
ATOM 866 N N . PRO A 1 110 ? -2.598 21.892 -2.592 1.00 69.50 110 PRO A N 1
ATOM 867 C CA . PRO A 1 110 ? -1.802 22.619 -3.573 1.00 69.50 110 PRO A CA 1
ATOM 868 C C . PRO A 1 110 ? -0.365 22.806 -3.092 1.00 69.50 110 PRO A C 1
ATOM 870 O O . PRO A 1 110 ? 0.545 22.682 -3.897 1.00 69.50 110 PRO A O 1
ATOM 873 N N . LEU A 1 111 ? -0.135 23.016 -1.792 1.00 76.19 111 LEU A N 1
ATOM 874 C CA . LEU A 1 111 ? 1.213 23.166 -1.242 1.00 76.19 111 LEU A CA 1
ATOM 875 C C . LEU A 1 111 ? 2.066 21.906 -1.454 1.00 76.19 111 LEU A C 1
ATOM 877 O O . LEU A 1 111 ? 3.229 22.002 -1.833 1.00 76.19 111 LEU A O 1
ATOM 881 N N . LEU A 1 112 ? 1.489 20.722 -1.253 1.00 73.75 112 LEU A N 1
ATOM 882 C CA . LEU A 1 112 ? 2.200 19.456 -1.413 1.00 73.75 112 LEU A CA 1
ATOM 883 C C . LEU A 1 112 ? 2.518 19.178 -2.890 1.00 73.75 112 LEU A C 1
ATOM 885 O O . LEU A 1 112 ? 3.625 18.753 -3.218 1.00 73.75 112 LEU A O 1
ATOM 889 N N . ILE A 1 113 ? 1.594 19.503 -3.796 1.00 73.81 113 ILE A N 1
ATOM 890 C CA . ILE A 1 113 ? 1.819 19.432 -5.248 1.00 73.81 113 ILE A CA 1
ATOM 891 C C . ILE A 1 113 ? 2.908 20.433 -5.673 1.00 73.81 113 ILE A C 1
ATOM 893 O O . ILE A 1 113 ? 3.863 20.064 -6.352 1.00 73.81 113 ILE A O 1
ATOM 897 N N . VAL A 1 114 ? 2.805 21.685 -5.220 1.00 77.38 114 VAL A N 1
ATOM 898 C CA . VAL A 1 114 ? 3.736 22.774 -5.551 1.00 77.38 114 VAL A CA 1
ATOM 899 C C . VAL A 1 114 ? 5.131 22.533 -4.980 1.00 77.38 114 VAL A C 1
ATOM 901 O O . VAL A 1 114 ? 6.095 22.957 -5.598 1.00 77.38 114 VAL A O 1
ATOM 904 N N . LEU A 1 115 ? 5.268 21.844 -3.843 1.00 78.38 115 LEU A N 1
ATOM 905 C CA . LEU A 1 115 ? 6.569 21.530 -3.246 1.00 78.38 115 LEU A CA 1
ATOM 906 C C . LEU A 1 115 ? 7.197 20.256 -3.832 1.00 78.38 115 LEU A C 1
ATOM 908 O O . LEU A 1 115 ? 8.412 20.191 -4.007 1.00 78.38 115 LEU A O 1
ATOM 912 N N . SER A 1 116 ? 6.386 19.242 -4.150 1.00 75.31 116 SER A N 1
ATOM 913 C CA . SER A 1 116 ? 6.886 17.960 -4.666 1.00 75.31 116 SER A CA 1
ATOM 914 C C . SER A 1 116 ? 7.444 18.071 -6.084 1.00 75.31 116 SER A C 1
ATOM 916 O O . SER A 1 116 ? 8.496 17.503 -6.350 1.00 75.31 116 SER A O 1
ATOM 918 N N . ILE A 1 117 ? 6.818 18.843 -6.978 1.00 75.25 117 ILE A N 1
ATOM 919 C CA . ILE A 1 117 ? 7.285 19.023 -8.365 1.00 75.25 117 ILE A CA 1
ATOM 920 C C . ILE A 1 117 ? 8.709 19.621 -8.450 1.00 75.25 117 ILE A C 1
ATOM 922 O O . ILE A 1 117 ? 9.568 18.994 -9.073 1.00 75.25 117 ILE A O 1
ATOM 926 N N . PRO A 1 118 ? 9.027 20.775 -7.829 1.00 79.75 118 PRO A N 1
ATOM 927 C CA . PRO A 1 118 ? 10.380 21.325 -7.852 1.00 79.75 118 PRO A CA 1
ATOM 928 C C . PRO A 1 118 ? 11.378 20.441 -7.101 1.00 79.75 118 PRO A C 1
ATOM 930 O O . PRO A 1 118 ? 12.529 20.365 -7.519 1.00 79.75 118 PRO A O 1
ATOM 933 N N . ALA A 1 119 ? 10.958 19.718 -6.057 1.00 78.62 119 ALA A N 1
ATOM 934 C CA . ALA A 1 119 ? 11.819 18.741 -5.393 1.00 78.62 119 ALA A CA 1
ATOM 935 C C . ALA A 1 119 ? 12.163 17.550 -6.311 1.00 78.62 119 ALA A C 1
ATOM 937 O O . ALA A 1 119 ? 13.319 17.134 -6.356 1.00 78.62 119 ALA A O 1
ATOM 938 N N . ILE A 1 120 ? 11.200 17.046 -7.096 1.00 73.00 120 ILE A N 1
ATOM 939 C CA . ILE A 1 120 ? 11.432 16.018 -8.127 1.00 73.00 120 ILE A CA 1
ATOM 940 C C . ILE A 1 120 ? 12.421 16.537 -9.167 1.00 73.00 120 ILE A C 1
ATOM 942 O O . ILE A 1 120 ? 13.405 15.860 -9.457 1.00 73.00 120 ILE A O 1
ATOM 946 N N . LEU A 1 121 ? 12.198 17.743 -9.692 1.00 75.19 121 LEU A N 1
ATOM 947 C CA . LEU A 1 121 ? 13.082 18.347 -10.691 1.00 75.19 121 LEU A CA 1
ATOM 948 C C . LEU A 1 121 ? 14.496 18.570 -10.140 1.00 75.19 121 LEU A C 1
ATOM 950 O O . LEU A 1 121 ? 15.469 18.236 -10.812 1.00 75.19 121 LEU A O 1
ATOM 954 N N . ALA A 1 122 ? 14.623 19.053 -8.903 1.00 80.19 122 ALA A N 1
ATOM 955 C CA . ALA A 1 122 ? 15.913 19.221 -8.244 1.00 80.19 122 ALA A CA 1
ATOM 956 C C . ALA A 1 122 ? 16.649 17.882 -8.093 1.00 80.19 122 ALA A C 1
ATOM 958 O O . ALA A 1 122 ? 17.836 17.804 -8.392 1.00 80.19 122 ALA A O 1
ATOM 959 N N . ILE A 1 123 ? 15.956 16.811 -7.698 1.00 78.06 123 ILE A N 1
ATOM 960 C CA . ILE A 1 123 ? 16.532 15.463 -7.565 1.00 78.06 123 ILE A CA 1
ATOM 961 C C . ILE A 1 123 ? 16.946 14.902 -8.932 1.00 78.06 123 ILE A C 1
ATOM 963 O O . ILE A 1 123 ? 18.021 14.322 -9.036 1.00 78.06 123 ILE A O 1
ATOM 967 N N . ILE A 1 124 ? 16.152 15.113 -9.990 1.00 74.75 124 ILE A N 1
ATOM 968 C CA . ILE A 1 124 ? 16.507 14.711 -11.364 1.00 74.75 124 ILE A CA 1
ATOM 969 C C . ILE A 1 124 ? 17.790 15.407 -11.842 1.00 74.75 124 ILE A C 1
ATOM 971 O O . ILE A 1 124 ? 18.608 14.775 -12.504 1.00 74.75 124 ILE A O 1
ATOM 975 N N . VAL A 1 125 ? 17.964 16.692 -11.523 1.00 77.75 125 VAL A N 1
ATOM 976 C CA . VAL A 1 125 ? 19.113 17.491 -11.984 1.00 77.75 125 VAL A CA 1
ATOM 977 C C . VAL A 1 125 ? 20.369 17.246 -11.144 1.00 77.75 125 VAL A C 1
ATOM 979 O O . VAL A 1 125 ? 21.475 17.276 -11.676 1.00 77.75 125 VAL A O 1
ATOM 982 N N . THR A 1 126 ? 20.220 17.030 -9.835 1.00 80.38 126 THR A N 1
ATOM 983 C CA . THR A 1 126 ? 21.358 16.991 -8.898 1.00 80.38 126 THR A CA 1
ATOM 984 C C . THR A 1 126 ? 21.929 15.599 -8.671 1.00 80.38 126 THR A C 1
ATOM 986 O O . THR A 1 126 ? 23.127 15.481 -8.412 1.00 80.38 126 THR A O 1
ATOM 989 N N . LEU A 1 127 ? 21.110 14.545 -8.738 1.00 78.25 127 LEU A N 1
ATOM 990 C CA . LEU A 1 127 ? 21.560 13.198 -8.407 1.00 78.25 127 LEU A CA 1
ATOM 991 C C . LEU A 1 127 ? 21.948 12.410 -9.659 1.00 78.25 127 LEU A C 1
ATOM 993 O O . LEU A 1 127 ? 21.220 12.423 -10.654 1.00 78.25 127 LEU A O 1
ATOM 997 N N . PRO A 1 128 ? 23.064 11.660 -9.609 1.00 75.75 128 PRO A N 1
ATOM 998 C CA . PRO A 1 128 ? 23.432 10.778 -10.697 1.00 75.75 128 PRO A CA 1
ATOM 999 C C . PRO A 1 128 ? 22.339 9.730 -10.907 1.00 75.75 128 PRO A C 1
ATOM 1001 O O . PRO A 1 128 ? 21.774 9.165 -9.962 1.00 75.75 128 PRO A O 1
ATOM 1004 N N . ASN A 1 129 ? 22.049 9.466 -12.176 1.00 76.38 129 ASN A N 1
ATOM 1005 C CA . ASN A 1 129 ? 21.064 8.482 -12.582 1.00 76.38 129 ASN A CA 1
ATOM 1006 C C . ASN A 1 129 ? 21.636 7.065 -12.371 1.00 76.38 129 ASN A C 1
ATOM 1008 O O . ASN A 1 129 ? 22.241 6.483 -13.267 1.00 76.38 129 ASN A O 1
ATOM 1012 N N . THR A 1 130 ? 21.499 6.544 -11.151 1.00 82.19 130 THR A N 1
ATOM 1013 C CA . THR A 1 130 ? 21.969 5.215 -10.730 1.00 82.19 130 THR A CA 1
ATOM 1014 C C . THR A 1 130 ? 20.785 4.281 -10.534 1.00 82.19 130 THR A C 1
ATOM 1016 O O . THR A 1 130 ? 19.672 4.735 -10.309 1.00 82.19 130 THR A O 1
ATOM 1019 N N . ASN A 1 131 ? 20.990 2.965 -10.517 1.00 76.69 131 ASN A N 1
ATOM 1020 C CA . ASN A 1 131 ? 19.890 1.999 -10.369 1.00 76.69 131 ASN A CA 1
ATOM 1021 C C . ASN A 1 131 ? 18.984 2.222 -9.138 1.00 76.69 131 ASN A C 1
ATOM 1023 O O . ASN A 1 131 ? 17.843 1.777 -9.160 1.00 76.69 131 ASN A O 1
ATOM 1027 N N . ASN A 1 132 ? 19.445 2.943 -8.110 1.00 82.88 132 ASN A N 1
ATOM 1028 C CA . ASN A 1 132 ? 18.698 3.198 -6.875 1.00 82.88 132 ASN A CA 1
ATOM 1029 C C . ASN A 1 132 ? 17.999 4.566 -6.830 1.00 82.88 132 ASN A C 1
ATOM 1031 O O . ASN A 1 132 ? 17.298 4.864 -5.863 1.00 82.88 132 ASN A O 1
ATOM 1035 N N . THR A 1 133 ? 18.134 5.399 -7.867 1.00 85.12 133 THR A N 1
ATOM 1036 C CA . THR A 1 133 ? 17.571 6.760 -7.868 1.00 85.12 133 THR A CA 1
ATOM 1037 C C . THR A 1 133 ? 16.033 6.762 -7.774 1.00 85.12 133 THR A C 1
ATOM 1039 O O . THR A 1 133 ? 15.444 7.713 -7.258 1.00 85.12 133 THR A O 1
ATOM 1042 N N . TYR A 1 134 ? 15.370 5.652 -8.137 1.00 86.19 134 TYR A N 1
ATOM 1043 C CA . TYR A 1 134 ? 13.918 5.480 -7.977 1.00 86.19 134 TYR A CA 1
ATOM 1044 C C . TYR A 1 134 ? 13.432 5.647 -6.529 1.00 86.19 134 TYR A C 1
ATOM 1046 O O . TYR A 1 134 ? 12.277 6.017 -6.328 1.00 86.19 134 TYR A O 1
ATOM 1054 N N . ILE A 1 135 ? 14.277 5.406 -5.517 1.00 86.56 135 ILE A N 1
ATOM 1055 C CA . ILE A 1 135 ? 13.902 5.543 -4.100 1.00 86.56 135 ILE A CA 1
ATOM 1056 C C . ILE A 1 135 ? 13.531 6.999 -3.794 1.00 86.56 135 ILE A C 1
ATOM 1058 O O . ILE A 1 135 ? 12.490 7.264 -3.195 1.00 86.56 135 ILE A O 1
ATOM 1062 N N . TYR A 1 136 ? 14.330 7.955 -4.273 1.00 85.19 136 TYR A N 1
ATOM 1063 C CA . TYR A 1 136 ? 14.077 9.381 -4.062 1.00 85.19 136 TYR A CA 1
ATOM 1064 C C . TYR A 1 136 ? 12.799 9.836 -4.766 1.00 85.19 136 TYR A C 1
ATOM 1066 O O . TYR A 1 136 ? 11.973 10.529 -4.176 1.00 85.19 136 TYR A O 1
ATOM 1074 N N . TYR A 1 137 ? 12.587 9.382 -6.003 1.00 84.94 137 TYR A N 1
ATOM 1075 C CA . TYR A 1 137 ? 11.343 9.640 -6.725 1.00 84.94 137 TYR A CA 1
ATOM 1076 C C . TYR A 1 137 ? 10.133 9.010 -6.014 1.00 84.94 137 TYR A C 1
ATOM 1078 O O . TYR A 1 137 ? 9.074 9.628 -5.945 1.00 84.94 137 TYR A O 1
ATOM 1086 N N . SER A 1 138 ? 10.286 7.820 -5.423 1.00 88.19 138 SER A N 1
ATOM 1087 C CA . SER A 1 138 ? 9.211 7.133 -4.690 1.00 88.19 138 SER A CA 1
ATOM 1088 C C . SER A 1 138 ? 8.726 7.959 -3.501 1.00 88.19 138 SER A C 1
ATOM 1090 O O . SER A 1 138 ? 7.520 8.096 -3.302 1.00 88.19 138 SER A O 1
ATOM 1092 N N . VAL A 1 139 ? 9.649 8.570 -2.748 1.00 85.06 139 VAL A N 1
ATOM 1093 C CA . VAL A 1 139 ? 9.319 9.460 -1.619 1.00 85.06 139 VAL A CA 1
ATOM 1094 C C . VAL A 1 139 ? 8.474 10.653 -2.071 1.00 85.06 139 VAL A C 1
ATOM 1096 O O . VAL A 1 139 ? 7.613 11.114 -1.328 1.00 85.06 139 VAL A O 1
ATOM 1099 N N . LEU A 1 140 ? 8.669 11.128 -3.300 1.00 84.19 140 LEU A N 1
ATOM 1100 C CA . LEU A 1 140 ? 7.941 12.272 -3.848 1.00 84.19 140 LEU A CA 1
ATOM 1101 C C . LEU A 1 140 ? 6.565 11.879 -4.392 1.00 84.19 140 LEU A C 1
ATOM 1103 O O . LEU A 1 140 ? 5.621 12.658 -4.281 1.00 84.19 140 LEU A O 1
ATOM 1107 N N . PHE A 1 141 ? 6.428 10.664 -4.929 1.00 86.88 141 PHE A N 1
ATOM 1108 C CA . PHE A 1 141 ? 5.142 10.117 -5.374 1.00 86.88 141 PHE A CA 1
ATOM 1109 C C . PHE A 1 141 ? 4.267 9.595 -4.222 1.00 86.88 141 PHE A C 1
ATOM 1111 O O . PHE A 1 141 ? 3.039 9.597 -4.331 1.00 86.88 141 PHE A O 1
ATOM 1118 N N . ALA A 1 142 ? 4.867 9.183 -3.103 1.00 87.06 142 ALA A N 1
ATOM 1119 C CA . ALA A 1 142 ? 4.176 8.632 -1.935 1.00 87.06 142 ALA A CA 1
ATOM 1120 C C . ALA A 1 142 ? 3.041 9.525 -1.382 1.00 87.06 142 ALA A C 1
ATOM 1122 O O . ALA A 1 142 ? 1.921 9.028 -1.189 1.00 87.06 142 ALA A O 1
ATOM 1123 N N . PRO A 1 143 ? 3.240 10.844 -1.181 1.00 85.81 143 PRO A N 1
ATOM 1124 C CA . PRO A 1 143 ? 2.177 11.724 -0.725 1.00 85.81 143 PRO A CA 1
ATOM 1125 C C . PRO A 1 143 ? 0.938 11.702 -1.618 1.00 85.81 143 PRO A C 1
ATOM 1127 O O . PRO A 1 143 ? -0.166 11.623 -1.092 1.00 85.81 143 PRO A O 1
ATOM 1130 N N . PHE A 1 144 ? 1.092 11.672 -2.944 1.00 87.50 144 PHE A N 1
ATOM 1131 C CA . PHE A 1 144 ? -0.039 11.614 -3.876 1.00 87.50 144 PHE A CA 1
ATOM 1132 C C . PHE A 1 144 ? -0.872 10.337 -3.708 1.00 87.50 144 PHE A C 1
ATOM 1134 O O . PHE A 1 144 ? -2.104 10.388 -3.769 1.00 87.50 144 PHE A O 1
ATOM 1141 N N . GLY A 1 145 ? -0.220 9.201 -3.443 1.00 90.00 145 GLY A N 1
ATOM 1142 C CA . GLY A 1 145 ? -0.904 7.940 -3.149 1.00 90.00 145 GLY A CA 1
ATOM 1143 C C . GLY A 1 145 ? -1.723 8.038 -1.863 1.00 90.00 145 GLY A C 1
ATOM 1144 O O . GLY A 1 145 ? -2.932 7.797 -1.865 1.00 90.00 145 GLY A O 1
ATOM 1145 N N . SER A 1 146 ? -1.092 8.498 -0.777 1.00 86.94 146 SER A N 1
ATOM 1146 C CA . SER A 1 146 ? -1.777 8.683 0.513 1.00 86.94 146 SER A CA 1
ATOM 1147 C C . SER A 1 146 ? -2.920 9.704 0.451 1.00 86.94 146 SER A C 1
ATOM 1149 O O . SER A 1 146 ? -3.952 9.521 1.096 1.00 86.94 146 SER A O 1
ATOM 1151 N N . LEU A 1 147 ? -2.770 10.742 -0.372 1.00 85.31 147 LEU A N 1
ATOM 1152 C CA . LEU A 1 147 ? -3.775 11.769 -0.607 1.00 85.31 147 LEU A CA 1
ATOM 1153 C C . LEU A 1 147 ? -5.002 11.204 -1.315 1.00 85.31 147 LEU A C 1
ATOM 1155 O O . LEU A 1 147 ? -6.133 11.416 -0.881 1.00 85.31 147 LEU A O 1
ATOM 1159 N N . THR A 1 148 ? -4.765 10.434 -2.376 1.00 89.81 148 THR A N 1
ATOM 1160 C CA . THR A 1 148 ? -5.817 9.741 -3.120 1.00 89.81 148 THR A CA 1
ATOM 1161 C C . THR A 1 148 ? -6.567 8.787 -2.188 1.00 89.81 148 THR A C 1
ATOM 1163 O O . THR A 1 148 ? -7.797 8.820 -2.127 1.00 89.81 148 THR A O 1
ATOM 1166 N N . ARG A 1 149 ? -5.838 8.018 -1.367 1.00 90.94 149 ARG A N 1
ATOM 1167 C CA . ARG A 1 149 ? -6.427 7.139 -0.347 1.00 90.94 149 ARG A CA 1
ATOM 1168 C C . ARG A 1 149 ? -7.266 7.902 0.678 1.00 90.94 149 ARG A C 1
ATOM 1170 O O . ARG A 1 149 ? -8.359 7.460 1.030 1.00 90.94 149 ARG A O 1
ATOM 1177 N N . TRP A 1 150 ? -6.791 9.055 1.145 1.00 86.12 150 TRP A N 1
ATOM 1178 C CA . TRP A 1 150 ? -7.555 9.908 2.054 1.00 86.12 150 TRP A CA 1
ATOM 1179 C C . TRP A 1 150 ? -8.854 10.410 1.413 1.00 86.12 150 TRP A C 1
ATOM 1181 O O . TRP A 1 150 ? -9.904 10.324 2.046 1.00 86.12 150 TRP A O 1
ATOM 1191 N N . LEU A 1 151 ? -8.821 10.852 0.153 1.00 87.00 151 LEU A N 1
ATOM 1192 C CA . LEU A 1 151 ? -10.023 11.276 -0.576 1.00 87.00 151 LEU A CA 1
ATOM 1193 C C . LEU A 1 151 ? -11.036 10.130 -0.701 1.00 87.00 151 LEU A C 1
ATOM 1195 O O . LEU A 1 151 ? -12.225 10.297 -0.439 1.00 87.00 151 LEU A O 1
ATOM 1199 N N . LEU A 1 152 ? -10.567 8.934 -1.042 1.00 88.88 152 LEU A N 1
ATOM 1200 C CA . LEU A 1 152 ? -11.422 7.752 -1.139 1.00 88.88 152 LEU A CA 1
ATOM 1201 C C . LEU A 1 152 ? -11.985 7.322 0.223 1.00 88.88 152 LEU A C 1
ATOM 1203 O O . LEU A 1 152 ? -13.091 6.784 0.275 1.00 88.88 152 LEU A O 1
ATOM 1207 N N . SER A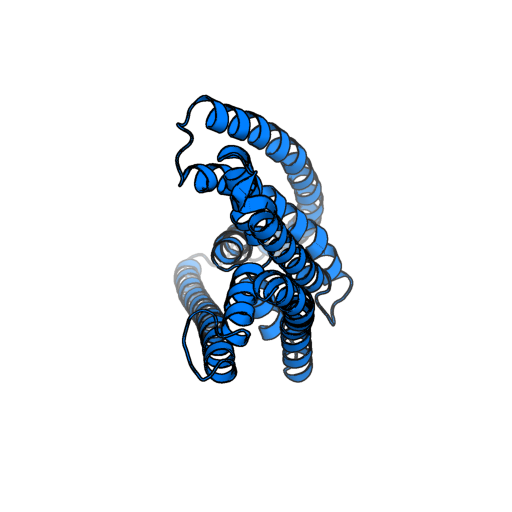 1 153 ? -11.301 7.614 1.334 1.00 87.44 153 SER A N 1
ATOM 1208 C CA . SER A 1 153 ? -11.767 7.256 2.683 1.00 87.44 153 SER A CA 1
ATOM 1209 C C . SER A 1 153 ? -13.113 7.892 3.063 1.00 87.44 153 SER A C 1
ATOM 1211 O O . SER A 1 153 ? -13.846 7.330 3.879 1.00 87.44 153 SER A O 1
ATOM 1213 N N . PHE A 1 154 ? -13.521 8.993 2.418 1.00 86.12 154 PHE A N 1
ATOM 1214 C CA . PHE A 1 154 ? -14.860 9.567 2.601 1.00 86.12 154 PHE A CA 1
ATOM 1215 C C . PHE A 1 154 ? -15.984 8.599 2.200 1.00 86.12 154 PHE A C 1
ATOM 1217 O O . PHE A 1 154 ? -17.073 8.628 2.779 1.00 86.12 154 PHE A O 1
ATOM 1224 N N . LEU A 1 155 ? -15.716 7.680 1.266 1.00 88.38 155 LEU A N 1
ATOM 1225 C CA . LEU A 1 155 ? -16.661 6.630 0.888 1.00 88.38 155 LEU A CA 1
ATOM 1226 C C . LEU A 1 155 ? -16.864 5.603 2.010 1.00 88.38 155 LEU A C 1
ATOM 1228 O O . LEU A 1 155 ? -17.956 5.048 2.121 1.00 88.38 155 LEU A O 1
ATOM 1232 N N . ASN A 1 156 ? -15.872 5.388 2.883 1.00 88.25 156 ASN A N 1
ATOM 1233 C CA . ASN A 1 156 ? -16.006 4.474 4.026 1.00 88.25 156 ASN A CA 1
ATOM 1234 C C . ASN A 1 156 ? -17.050 4.985 5.027 1.00 88.25 156 ASN A C 1
ATOM 1236 O O . ASN A 1 156 ? -17.813 4.203 5.589 1.00 88.25 156 ASN A O 1
ATOM 1240 N N . VAL A 1 157 ? -17.132 6.307 5.213 1.00 82.88 157 VAL A N 1
ATOM 1241 C CA . VAL A 1 157 ? -18.142 6.933 6.083 1.00 82.88 157 VAL A CA 1
ATOM 1242 C C . VAL A 1 157 ? -19.546 6.765 5.495 1.00 82.88 157 VAL A C 1
ATOM 1244 O O . VAL A 1 157 ? -20.506 6.529 6.234 1.00 82.88 157 VAL A O 1
ATOM 1247 N N . ARG A 1 158 ? -19.665 6.843 4.162 1.00 80.12 158 ARG A N 1
ATOM 1248 C CA . ARG A 1 158 ? -20.931 6.668 3.436 1.00 80.12 158 ARG A CA 1
ATOM 1249 C C . ARG A 1 158 ? -21.420 5.216 3.462 1.00 80.12 158 ARG A C 1
ATOM 1251 O O . ARG A 1 158 ? -22.612 4.984 3.650 1.00 80.12 158 ARG A O 1
ATOM 1258 N N . PHE A 1 159 ? -20.519 4.243 3.323 1.00 82.56 159 PHE A N 1
ATOM 1259 C CA . PHE A 1 159 ? -20.841 2.814 3.276 1.00 82.56 159 PHE A CA 1
ATOM 1260 C C . PHE A 1 159 ? -20.371 2.073 4.541 1.00 82.56 159 PHE A C 1
ATOM 1262 O O . PHE A 1 159 ? -19.387 1.345 4.540 1.00 82.56 159 PHE A O 1
ATOM 1269 N N . LYS A 1 160 ? -21.123 2.192 5.643 1.00 77.50 160 LYS A N 1
ATOM 1270 C CA . LYS A 1 160 ? -20.717 1.643 6.959 1.00 77.50 160 LYS A CA 1
ATOM 1271 C C . LYS A 1 160 ? -20.569 0.115 7.031 1.00 77.50 160 LYS A C 1
ATOM 1273 O O . LYS A 1 160 ? -19.856 -0.383 7.894 1.00 77.50 160 LYS A O 1
ATOM 1278 N N . LYS A 1 161 ? -21.282 -0.639 6.185 1.00 84.38 161 LYS A N 1
ATOM 1279 C CA . LYS A 1 161 ? -21.231 -2.117 6.183 1.00 84.38 161 LYS A CA 1
ATOM 1280 C C . LYS A 1 161 ? -20.041 -2.674 5.398 1.00 84.38 161 LYS A C 1
ATOM 1282 O O . LYS A 1 161 ? -19.679 -3.825 5.608 1.00 84.38 161 LYS A O 1
ATOM 1287 N N . PHE A 1 162 ? -19.483 -1.882 4.486 1.00 90.44 162 PHE A N 1
ATOM 1288 C CA . PHE A 1 162 ? -18.412 -2.287 3.586 1.00 90.44 162 PHE A CA 1
ATOM 1289 C C . PHE A 1 162 ? -17.540 -1.060 3.291 1.00 90.44 162 PHE A C 1
ATOM 1291 O O . PHE A 1 162 ? -18.019 -0.167 2.586 1.00 90.44 162 PHE A O 1
ATOM 1298 N N . PRO A 1 163 ? -16.301 -0.986 3.812 1.00 93.25 163 PRO A N 1
ATOM 1299 C CA . PRO A 1 163 ? -15.394 0.140 3.596 1.00 93.25 163 PRO A CA 1
ATOM 1300 C C . PRO A 1 163 ? -14.975 0.243 2.127 1.00 93.25 163 PRO A C 1
ATOM 1302 O O . PRO A 1 163 ? -13.948 -0.273 1.677 1.00 93.25 163 PRO A O 1
ATOM 1305 N N . LEU A 1 164 ? -15.837 0.894 1.349 1.00 94.06 164 LEU A N 1
ATOM 1306 C CA . LEU A 1 164 ? -15.740 0.934 -0.100 1.00 94.06 164 LEU A CA 1
ATOM 1307 C C . LEU A 1 164 ? -14.524 1.735 -0.569 1.00 94.06 164 LEU A C 1
ATOM 1309 O O . LEU A 1 164 ? -13.887 1.363 -1.545 1.00 94.06 164 LEU A O 1
ATOM 1313 N N . GLY A 1 165 ? -14.177 2.807 0.137 1.00 94.31 165 GLY A N 1
ATOM 1314 C CA . GLY A 1 165 ? -12.991 3.607 -0.143 1.00 94.31 165 GLY A CA 1
ATOM 1315 C C . GLY A 1 165 ? -11.710 2.790 -0.027 1.00 94.31 165 GLY A C 1
ATOM 1316 O O . GLY A 1 165 ? -10.918 2.768 -0.966 1.00 94.31 165 GLY A O 1
ATOM 1317 N N . THR A 1 166 ? -11.539 2.070 1.085 1.00 94.56 166 THR A N 1
ATOM 1318 C CA . THR A 1 166 ? -10.361 1.215 1.313 1.00 94.56 166 THR A CA 1
ATOM 1319 C C . THR A 1 166 ? -10.294 0.086 0.286 1.00 94.56 166 THR A C 1
ATOM 1321 O O . THR A 1 166 ? -9.230 -0.164 -0.281 1.00 94.56 166 THR A O 1
ATOM 1324 N N . PHE A 1 167 ? -11.435 -0.542 -0.023 1.00 96.56 167 PHE A N 1
ATOM 1325 C CA . PHE A 1 167 ? -11.519 -1.556 -1.076 1.00 96.56 167 PHE A CA 1
ATOM 1326 C C . PHE A 1 167 ? -11.082 -1.012 -2.440 1.00 96.56 167 PHE A C 1
ATOM 1328 O O . PHE A 1 167 ? -10.215 -1.605 -3.075 1.00 96.56 167 PHE A O 1
ATOM 1335 N N . ILE A 1 168 ? -11.639 0.128 -2.870 1.00 96.75 168 ILE A N 1
ATOM 1336 C CA . ILE A 1 168 ? -11.303 0.745 -4.158 1.00 96.75 168 ILE A CA 1
ATOM 1337 C C . ILE A 1 168 ? -9.814 1.074 -4.208 1.00 96.75 168 ILE A C 1
ATOM 1339 O O . ILE A 1 168 ? -9.179 0.740 -5.198 1.00 96.75 168 ILE A O 1
ATOM 1343 N N . CYS A 1 169 ? -9.248 1.668 -3.153 1.00 95.69 169 CYS A N 1
ATOM 1344 C CA . CYS A 1 169 ? -7.818 1.980 -3.100 1.00 95.69 169 CYS A CA 1
ATOM 1345 C C . CYS A 1 169 ? -6.954 0.735 -3.303 1.00 95.69 169 CYS A C 1
ATOM 1347 O O . CYS A 1 169 ? -6.072 0.725 -4.158 1.00 95.69 169 CYS A O 1
ATOM 1349 N N . ASN A 1 170 ? -7.224 -0.322 -2.532 1.00 96.50 170 ASN A N 1
ATOM 1350 C CA . ASN A 1 170 ? -6.470 -1.569 -2.594 1.00 96.50 170 ASN A CA 1
ATOM 1351 C C . ASN A 1 170 ? -6.613 -2.247 -3.956 1.00 96.50 170 ASN A C 1
ATOM 1353 O O . ASN A 1 170 ? -5.619 -2.695 -4.524 1.00 96.50 170 ASN A O 1
ATOM 1357 N N . PHE A 1 171 ? -7.825 -2.281 -4.502 1.00 97.12 171 PHE A N 1
ATOM 1358 C CA . PHE A 1 171 ? -8.102 -2.892 -5.791 1.00 97.12 171 PHE A CA 1
ATOM 1359 C C . PHE A 1 171 ? -7.441 -2.124 -6.941 1.00 97.12 171 PHE A C 1
ATOM 1361 O O . PHE A 1 171 ? -6.628 -2.693 -7.670 1.00 97.12 171 PHE A O 1
ATOM 1368 N N . THR A 1 172 ? -7.721 -0.825 -7.087 1.00 96.44 172 THR A N 1
ATOM 1369 C CA . THR A 1 172 ? -7.202 -0.018 -8.205 1.00 96.44 172 THR A CA 1
ATOM 1370 C C . THR A 1 172 ? -5.696 0.182 -8.113 1.00 96.44 172 THR A C 1
ATOM 1372 O O . THR A 1 172 ? -5.013 0.075 -9.129 1.00 96.44 172 THR A O 1
ATOM 1375 N N . GLY A 1 173 ? -5.154 0.388 -6.910 1.00 95.38 173 GLY A N 1
ATOM 1376 C CA . GLY A 1 173 ? -3.713 0.488 -6.701 1.00 95.38 173 GLY A CA 1
ATOM 1377 C C . GLY A 1 173 ? -2.980 -0.806 -7.050 1.00 95.38 173 GLY A C 1
ATOM 1378 O O . GLY A 1 173 ? -1.913 -0.750 -7.654 1.00 95.38 173 GLY A O 1
ATOM 1379 N N . SER A 1 174 ? -3.572 -1.972 -6.768 1.00 95.31 174 SER A N 1
ATOM 1380 C CA . SER A 1 174 ? -2.996 -3.262 -7.179 1.00 95.31 174 SER A CA 1
ATOM 1381 C C . SER A 1 174 ? -3.102 -3.503 -8.687 1.00 95.31 174 SER A C 1
ATOM 1383 O O . SER A 1 174 ? -2.160 -4.015 -9.287 1.00 95.31 174 SER A O 1
ATOM 1385 N N . CYS A 1 175 ? -4.204 -3.090 -9.325 1.00 94.44 175 CYS A N 1
ATOM 1386 C CA . CYS A 1 175 ? -4.334 -3.137 -10.786 1.00 94.44 175 CYS A CA 1
ATOM 1387 C C . CYS A 1 175 ? -3.267 -2.276 -11.468 1.00 94.44 175 CYS A C 1
ATOM 1389 O O . CYS A 1 175 ? -2.633 -2.711 -12.426 1.00 94.44 175 CYS A O 1
ATOM 1391 N N . LEU A 1 176 ? -3.061 -1.059 -10.961 1.00 94.88 176 LEU A N 1
ATOM 1392 C CA . LEU A 1 176 ? -2.080 -0.120 -11.492 1.00 94.88 176 LEU A CA 1
ATOM 1393 C C . LEU A 1 176 ? -0.651 -0.633 -11.276 1.00 94.88 176 LEU A C 1
ATOM 1395 O O . LEU A 1 176 ? 0.148 -0.592 -12.208 1.00 94.88 176 LEU A O 1
ATOM 1399 N N . TYR A 1 177 ? -0.358 -1.198 -10.100 1.00 93.25 177 TYR A N 1
ATOM 1400 C CA . TYR A 1 177 ? 0.910 -1.875 -9.813 1.00 93.25 177 TYR A CA 1
ATOM 1401 C C . TYR A 1 177 ? 1.202 -2.966 -10.853 1.00 93.25 177 TYR A C 1
ATOM 1403 O O . TYR A 1 177 ? 2.263 -2.971 -11.477 1.00 93.25 177 TYR A O 1
ATOM 1411 N N . LEU A 1 178 ? 0.237 -3.859 -11.089 1.00 91.25 178 LEU A N 1
ATOM 1412 C CA . LEU A 1 178 ? 0.382 -4.950 -12.049 1.00 91.25 178 LEU A CA 1
ATOM 1413 C C . LEU A 1 178 ? 0.531 -4.447 -13.491 1.00 91.25 178 LEU A C 1
ATOM 1415 O O . LEU A 1 178 ? 1.364 -4.959 -14.235 1.00 91.25 178 LEU A O 1
ATOM 1419 N N . GLY A 1 179 ? -0.237 -3.425 -13.874 1.00 91.38 179 GLY A N 1
ATOM 1420 C CA . GLY A 1 179 ? -0.135 -2.792 -15.188 1.00 91.38 179 GLY A CA 1
ATOM 1421 C C . GLY A 1 179 ? 1.242 -2.175 -15.434 1.00 91.38 179 GLY A C 1
ATOM 1422 O O . GLY A 1 179 ? 1.811 -2.363 -16.506 1.00 91.38 179 GLY A O 1
ATOM 1423 N N . ILE A 1 180 ? 1.822 -1.503 -14.433 1.00 91.88 180 ILE A N 1
ATOM 1424 C CA . ILE A 1 180 ? 3.180 -0.950 -14.528 1.00 91.88 180 ILE A CA 1
ATOM 1425 C C . ILE A 1 180 ? 4.213 -2.064 -14.699 1.00 91.88 180 ILE A C 1
ATOM 1427 O O . ILE A 1 180 ? 5.064 -1.951 -15.580 1.00 91.88 180 ILE A O 1
ATOM 1431 N N . ILE A 1 181 ? 4.129 -3.148 -13.919 1.00 89.62 181 ILE A N 1
ATOM 1432 C CA . ILE A 1 181 ? 5.028 -4.300 -14.090 1.00 89.62 181 ILE A CA 1
ATOM 1433 C C . ILE A 1 181 ? 4.902 -4.883 -15.500 1.00 89.62 181 ILE A C 1
ATOM 1435 O O . ILE A 1 181 ? 5.917 -5.099 -16.161 1.00 89.62 181 ILE A O 1
ATOM 1439 N N . ALA A 1 182 ? 3.678 -5.084 -15.993 1.00 87.94 182 ALA A N 1
ATOM 1440 C CA . ALA A 1 182 ? 3.442 -5.602 -17.338 1.00 87.94 182 ALA A CA 1
ATOM 1441 C C . ALA A 1 182 ? 4.064 -4.698 -18.419 1.00 87.94 182 ALA A C 1
ATOM 1443 O O . ALA A 1 182 ? 4.745 -5.195 -19.316 1.00 87.94 182 ALA A O 1
ATOM 1444 N N . ILE A 1 183 ? 3.907 -3.373 -18.298 1.00 88.62 183 ILE A N 1
ATOM 1445 C CA . ILE A 1 183 ? 4.542 -2.398 -19.196 1.00 88.62 183 ILE A CA 1
ATOM 1446 C C . ILE A 1 183 ? 6.062 -2.515 -19.115 1.00 88.62 183 ILE A C 1
ATOM 1448 O O . ILE A 1 183 ? 6.711 -2.622 -20.152 1.00 88.62 183 ILE A O 1
ATOM 1452 N N . MET A 1 184 ? 6.638 -2.515 -17.909 1.00 87.25 184 MET A N 1
ATOM 1453 C CA . MET A 1 184 ? 8.087 -2.594 -17.707 1.00 87.25 184 MET A CA 1
ATOM 1454 C C . MET A 1 184 ? 8.690 -3.861 -18.309 1.00 87.25 184 MET A C 1
ATOM 1456 O O . MET A 1 184 ? 9.770 -3.799 -18.893 1.00 87.25 184 MET A O 1
ATOM 1460 N N . ILE A 1 185 ? 7.986 -4.985 -18.185 1.00 84.12 185 ILE A N 1
ATOM 1461 C CA . ILE A 1 185 ? 8.368 -6.255 -18.792 1.00 84.12 185 ILE A CA 1
ATOM 1462 C C . ILE A 1 185 ? 8.326 -6.147 -20.322 1.00 84.12 185 ILE A C 1
ATOM 1464 O O . ILE A 1 185 ? 9.328 -6.422 -20.979 1.00 84.12 185 ILE A O 1
ATOM 1468 N N . TYR A 1 186 ? 7.206 -5.686 -20.885 1.00 84.06 186 TYR A N 1
ATOM 1469 C CA . TYR A 1 186 ? 7.002 -5.598 -22.335 1.00 84.06 186 TYR A CA 1
ATOM 1470 C C . TYR A 1 186 ? 7.977 -4.628 -23.023 1.00 84.06 186 TYR A C 1
ATOM 1472 O O . TYR A 1 186 ? 8.441 -4.865 -24.133 1.00 84.06 186 TYR A O 1
ATOM 1480 N N . THR A 1 187 ? 8.328 -3.534 -22.348 1.00 84.56 187 THR A N 1
ATOM 1481 C CA . THR A 1 187 ? 9.183 -2.461 -22.886 1.00 84.56 187 THR A CA 1
ATOM 1482 C C . THR A 1 187 ? 10.636 -2.538 -22.399 1.00 84.56 187 THR A C 1
ATOM 1484 O O . THR A 1 187 ? 11.417 -1.611 -22.618 1.00 84.56 187 THR A O 1
ATOM 1487 N N . SER A 1 188 ? 11.036 -3.645 -21.759 1.00 78.50 188 SER A N 1
ATOM 1488 C CA . SER A 1 188 ? 12.320 -3.769 -21.051 1.00 78.50 188 SER A CA 1
ATOM 1489 C C . SER A 1 188 ? 13.553 -3.456 -21.915 1.00 78.50 188 SER A C 1
ATOM 1491 O O . SER A 1 188 ? 14.498 -2.833 -21.416 1.00 78.50 188 SER A O 1
ATOM 1493 N N . ALA A 1 189 ? 13.525 -3.818 -23.204 1.00 73.62 189 ALA A N 1
ATOM 1494 C CA . ALA A 1 189 ? 14.615 -3.572 -24.154 1.00 73.62 189 ALA A CA 1
ATOM 1495 C C . ALA A 1 189 ? 14.722 -2.105 -24.616 1.00 73.62 189 ALA A C 1
ATOM 1497 O O . ALA A 1 189 ? 15.818 -1.647 -24.922 1.00 73.62 189 ALA A O 1
ATOM 1498 N N . ASN A 1 190 ? 13.608 -1.363 -24.624 1.00 78.81 190 ASN A N 1
ATOM 1499 C CA . ASN A 1 190 ? 13.528 -0.019 -25.213 1.00 78.81 190 ASN A CA 1
ATOM 1500 C C . ASN A 1 190 ? 13.484 1.109 -24.173 1.00 78.81 190 ASN A C 1
ATOM 1502 O O . ASN A 1 190 ? 13.609 2.279 -24.532 1.00 78.81 190 ASN A O 1
ATOM 1506 N N . ASN A 1 191 ? 13.296 0.786 -22.892 1.00 78.69 191 ASN A N 1
ATOM 1507 C CA . ASN A 1 191 ? 13.180 1.806 -21.857 1.00 78.69 191 ASN A CA 1
ATOM 1508 C C . ASN A 1 191 ? 14.538 2.345 -21.406 1.00 78.69 191 ASN A C 1
ATOM 1510 O O . ASN A 1 191 ? 15.375 1.603 -20.878 1.00 78.69 191 ASN A O 1
ATOM 1514 N N . ASN A 1 192 ? 14.684 3.667 -21.470 1.00 86.06 192 ASN A N 1
ATOM 1515 C CA . ASN A 1 192 ? 15.811 4.373 -20.869 1.00 86.06 192 ASN A CA 1
ATOM 1516 C C . ASN A 1 192 ? 15.775 4.248 -19.336 1.00 86.06 192 ASN A C 1
ATOM 1518 O O . ASN A 1 192 ? 14.707 4.122 -18.731 1.00 86.06 192 ASN A O 1
ATOM 1522 N N . LEU A 1 193 ? 16.940 4.337 -18.685 1.00 86.38 193 LEU A N 1
ATOM 1523 C CA . LEU A 1 193 ? 17.066 4.171 -17.229 1.00 86.38 193 LEU A CA 1
ATOM 1524 C C . LEU A 1 193 ? 16.112 5.088 -16.441 1.00 86.38 193 LEU A C 1
ATOM 1526 O O . LEU A 1 193 ? 15.459 4.636 -15.503 1.00 86.38 193 LEU A O 1
ATOM 1530 N N . LEU A 1 194 ? 15.956 6.341 -16.882 1.00 85.44 194 LEU A N 1
ATOM 1531 C CA . LEU A 1 194 ? 15.020 7.293 -16.278 1.00 85.44 194 LEU A CA 1
ATOM 1532 C C . LEU A 1 194 ? 13.564 6.795 -16.328 1.00 85.44 194 LEU A C 1
ATOM 1534 O O . LEU A 1 194 ? 12.853 6.881 -15.333 1.00 85.44 194 LEU A O 1
ATOM 1538 N N . GLN A 1 195 ? 13.118 6.232 -17.456 1.00 86.44 195 GLN A N 1
ATOM 1539 C CA . GLN A 1 195 ? 11.752 5.710 -17.594 1.00 86.44 195 GLN A CA 1
ATOM 1540 C C . GLN A 1 195 ? 11.520 4.533 -16.644 1.00 86.44 195 GLN A C 1
ATOM 1542 O O . GLN A 1 195 ? 10.509 4.501 -15.943 1.00 86.44 195 GLN A O 1
ATOM 1547 N N . LYS A 1 196 ? 12.486 3.606 -16.555 1.00 87.25 196 LYS A N 1
ATOM 1548 C CA . LYS A 1 196 ? 12.425 2.480 -15.607 1.00 87.25 196 LYS A CA 1
ATOM 1549 C C . LYS A 1 196 ? 12.317 2.979 -14.166 1.00 87.25 196 LYS A C 1
ATOM 1551 O O . LYS A 1 196 ? 11.512 2.461 -13.400 1.00 87.25 196 LYS A O 1
ATOM 1556 N N . GLN A 1 197 ? 13.074 4.011 -13.804 1.00 88.25 197 GLN A N 1
ATOM 1557 C CA . GLN A 1 197 ? 13.040 4.574 -12.456 1.00 88.25 197 GLN A CA 1
ATOM 1558 C C . GLN A 1 197 ? 11.747 5.300 -12.130 1.00 88.25 197 GLN A C 1
ATOM 1560 O O . GLN A 1 197 ? 11.246 5.141 -11.024 1.00 88.25 197 GLN A O 1
ATOM 1565 N N . VAL A 1 198 ? 11.200 6.080 -13.063 1.00 88.38 198 VAL A N 1
ATOM 1566 C CA . VAL A 1 198 ? 9.916 6.758 -12.853 1.00 88.38 198 VAL A CA 1
ATOM 1567 C C . VAL A 1 198 ? 8.801 5.726 -12.677 1.00 88.38 198 VAL A C 1
ATOM 1569 O O . VAL A 1 198 ? 8.008 5.847 -11.748 1.00 88.38 198 VAL A O 1
ATOM 1572 N N . LEU A 1 199 ? 8.780 4.666 -13.493 1.00 91.75 199 LEU A N 1
ATOM 1573 C CA . LEU A 1 199 ? 7.814 3.573 -13.344 1.00 91.75 199 LEU A CA 1
ATOM 1574 C C . LEU A 1 199 ? 7.968 2.854 -11.994 1.00 91.75 199 LEU A C 1
ATOM 1576 O O . LEU A 1 199 ? 6.978 2.689 -11.281 1.00 91.75 199 LEU A O 1
ATOM 1580 N N . MET A 1 200 ? 9.199 2.522 -11.586 1.00 90.62 200 MET A N 1
ATOM 1581 C CA . MET A 1 200 ? 9.474 1.950 -10.258 1.00 90.62 200 MET A CA 1
ATOM 1582 C C . MET A 1 200 ? 9.066 2.886 -9.119 1.00 90.62 200 MET A C 1
ATOM 1584 O O . MET A 1 200 ? 8.587 2.429 -8.084 1.00 90.62 200 MET A O 1
ATOM 1588 N N . ALA A 1 201 ? 9.220 4.194 -9.307 1.00 90.81 201 ALA A N 1
ATOM 1589 C CA . ALA A 1 201 ? 8.870 5.189 -8.310 1.00 90.81 201 ALA A CA 1
ATOM 1590 C C . ALA A 1 201 ? 7.361 5.363 -8.133 1.00 90.81 201 ALA A C 1
ATOM 1592 O O . ALA A 1 201 ? 6.884 5.521 -7.011 1.00 90.81 201 ALA A O 1
ATOM 1593 N N . ILE A 1 202 ? 6.592 5.294 -9.220 1.00 92.56 202 ILE A N 1
ATOM 1594 C CA . ILE A 1 202 ? 5.126 5.266 -9.154 1.00 92.56 202 ILE A CA 1
ATOM 1595 C C . ILE A 1 202 ? 4.666 3.963 -8.487 1.00 92.56 202 ILE A C 1
ATOM 1597 O O . ILE A 1 202 ? 3.766 3.971 -7.646 1.00 92.56 202 ILE A O 1
ATOM 1601 N N . LEU A 1 203 ? 5.310 2.846 -8.819 1.00 92.25 203 LEU A N 1
ATOM 1602 C CA . LEU A 1 203 ? 4.997 1.536 -8.267 1.00 92.25 203 LEU A CA 1
ATOM 1603 C C . LEU A 1 203 ? 5.259 1.459 -6.751 1.00 92.25 203 LEU A C 1
ATOM 1605 O O . LEU A 1 203 ? 4.371 1.058 -6.002 1.00 92.25 203 LEU A O 1
ATOM 1609 N N . GLN A 1 204 ? 6.427 1.900 -6.278 1.00 90.00 204 GLN A N 1
ATOM 1610 C CA . GLN A 1 204 ? 6.781 1.845 -4.853 1.00 90.00 204 GLN A CA 1
ATOM 1611 C C . GLN A 1 204 ? 6.247 3.029 -4.040 1.00 90.00 204 GLN A C 1
ATOM 1613 O O . GLN A 1 204 ? 5.827 2.858 -2.899 1.00 90.00 204 GLN A O 1
ATOM 1618 N N . GLY A 1 205 ? 6.224 4.229 -4.619 1.00 91.12 205 GLY A N 1
ATOM 1619 C CA . GLY A 1 205 ? 5.724 5.435 -3.964 1.00 91.12 205 GLY A CA 1
ATOM 1620 C C . GLY A 1 205 ? 4.203 5.535 -4.013 1.00 91.12 205 GLY A C 1
ATOM 1621 O O . GLY A 1 205 ? 3.524 5.388 -2.998 1.00 91.12 205 GLY A O 1
ATOM 1622 N N . TYR A 1 206 ? 3.650 5.793 -5.202 1.00 92.62 206 TYR A N 1
ATOM 1623 C CA . TYR A 1 206 ? 2.217 6.064 -5.359 1.00 92.62 206 TYR A CA 1
ATOM 1624 C C . TYR A 1 206 ? 1.351 4.843 -5.022 1.00 92.62 206 TYR A C 1
ATOM 1626 O O . TYR A 1 206 ? 0.494 4.942 -4.144 1.00 92.62 206 TYR A O 1
ATOM 1634 N N . CYS A 1 207 ? 1.571 3.689 -5.666 1.00 94.31 207 CYS A N 1
ATOM 1635 C CA . CYS A 1 207 ? 0.757 2.488 -5.409 1.00 94.31 207 CYS A CA 1
ATOM 1636 C C . CYS A 1 207 ? 0.952 1.981 -3.979 1.00 94.31 207 CYS A C 1
ATOM 1638 O O . CYS A 1 207 ? -0.009 1.569 -3.325 1.00 94.31 207 CYS A O 1
ATOM 1640 N N . GLY A 1 208 ? 2.190 2.068 -3.484 1.00 90.81 208 GLY A N 1
ATOM 1641 C CA . GLY A 1 208 ? 2.536 1.704 -2.120 1.00 90.81 208 GLY A CA 1
ATOM 1642 C C . GLY A 1 208 ? 1.721 2.477 -1.086 1.00 90.81 208 GLY A C 1
ATOM 1643 O O . GLY A 1 208 ? 1.093 1.867 -0.229 1.00 90.81 208 GLY A O 1
ATOM 1644 N N . CYS A 1 209 ? 1.647 3.805 -1.210 1.00 91.19 209 CYS A N 1
ATOM 1645 C CA . CYS A 1 209 ? 0.904 4.649 -0.270 1.00 91.19 209 CYS A CA 1
ATOM 1646 C C . CYS A 1 209 ? -0.607 4.755 -0.552 1.00 91.19 209 CYS A C 1
ATOM 1648 O O . CYS A 1 209 ? -1.372 5.138 0.347 1.00 91.19 209 CYS A O 1
ATOM 1650 N N . LEU A 1 210 ? -1.040 4.461 -1.785 1.00 94.06 210 LEU A N 1
ATOM 1651 C CA . LEU A 1 210 ? -2.452 4.361 -2.163 1.00 94.06 210 LEU A CA 1
ATOM 1652 C C . LEU A 1 210 ? -3.097 3.126 -1.539 1.00 94.06 210 LEU A C 1
ATOM 1654 O O . LEU A 1 210 ? -4.222 3.208 -1.057 1.00 94.06 210 LEU A O 1
ATOM 1658 N N . THR A 1 211 ? -2.405 1.990 -1.546 1.00 95.56 211 THR A N 1
ATOM 1659 C CA . THR A 1 211 ? -2.915 0.748 -0.962 1.00 95.56 211 THR A CA 1
ATOM 1660 C C . THR A 1 211 ? -2.529 0.619 0.515 1.00 95.56 211 THR A C 1
ATOM 1662 O O . THR A 1 211 ? -1.684 1.352 1.016 1.00 95.56 211 THR A O 1
ATOM 1665 N N . THR A 1 212 ? -3.193 -0.254 1.275 1.00 92.94 212 THR A N 1
ATOM 1666 C CA . THR A 1 212 ? -2.952 -0.380 2.720 1.00 92.94 212 THR A CA 1
ATOM 1667 C C . THR A 1 212 ? -3.415 -1.727 3.272 1.00 92.94 212 THR A C 1
ATOM 1669 O O . THR A 1 212 ? -4.553 -2.155 3.059 1.00 92.94 212 THR A O 1
ATOM 1672 N N . VAL A 1 213 ? -2.537 -2.381 4.038 1.00 92.19 213 VAL A N 1
ATOM 1673 C CA . VAL A 1 213 ? -2.892 -3.552 4.860 1.00 92.19 213 VAL A CA 1
ATOM 1674 C C . VAL A 1 213 ? -3.374 -3.117 6.245 1.00 92.19 213 VAL A C 1
ATOM 1676 O O . VAL A 1 213 ? -4.357 -3.648 6.755 1.00 92.19 213 VAL A O 1
ATOM 1679 N N . SER A 1 214 ? -2.737 -2.109 6.845 1.00 87.69 214 SER A N 1
ATOM 1680 C CA . SER A 1 214 ? -3.061 -1.648 8.201 1.00 87.69 214 SER A CA 1
ATOM 1681 C C . SER A 1 214 ? -4.512 -1.177 8.357 1.00 87.69 214 SER A C 1
ATOM 1683 O O . SER A 1 214 ? -5.169 -1.527 9.339 1.00 87.69 214 SER A O 1
ATOM 1685 N N . THR A 1 215 ? -5.042 -0.436 7.378 1.00 88.81 215 THR A N 1
ATOM 1686 C CA . THR A 1 215 ? -6.437 0.038 7.412 1.00 88.81 215 THR A CA 1
ATOM 1687 C C . THR A 1 215 ? -7.415 -1.124 7.238 1.00 88.81 215 THR A C 1
ATOM 1689 O O . THR A 1 215 ? -8.395 -1.203 7.972 1.00 88.81 215 THR A O 1
ATOM 1692 N N . LEU A 1 216 ? -7.105 -2.076 6.349 1.00 92.50 216 LEU A N 1
ATOM 1693 C CA . LEU A 1 216 ? -7.891 -3.298 6.153 1.00 92.50 216 LEU A CA 1
ATOM 1694 C C . LEU A 1 216 ? -7.966 -4.132 7.446 1.00 92.50 216 LEU A C 1
ATOM 1696 O O . LEU A 1 216 ? -9.041 -4.590 7.835 1.00 92.50 216 LEU A O 1
ATOM 1700 N N . VAL A 1 217 ? -6.840 -4.301 8.146 1.00 91.25 217 VAL A N 1
ATOM 1701 C CA . VAL A 1 217 ? -6.770 -5.002 9.442 1.00 91.25 217 VAL A CA 1
ATOM 1702 C C . VAL A 1 217 ? -7.586 -4.272 10.512 1.00 91.25 217 VAL A C 1
ATOM 1704 O O . VAL A 1 217 ? -8.364 -4.898 11.233 1.00 91.25 217 VAL A O 1
ATOM 1707 N N . LEU A 1 218 ? -7.466 -2.944 10.597 1.00 89.38 218 LEU A N 1
ATOM 1708 C CA . LEU A 1 218 ? -8.259 -2.143 11.529 1.00 89.38 218 LEU A CA 1
ATOM 1709 C C . LEU A 1 218 ? -9.760 -2.311 11.261 1.00 89.38 218 LEU A C 1
ATOM 1711 O O . LEU A 1 218 ? -10.514 -2.651 12.171 1.00 89.38 218 LEU A O 1
ATOM 1715 N N . GLU A 1 219 ? -10.194 -2.121 10.019 1.00 91.25 219 GLU A N 1
ATOM 1716 C CA . GLU A 1 219 ? -11.600 -2.211 9.626 1.00 91.25 219 GLU A CA 1
ATOM 1717 C C . GLU A 1 219 ? -12.171 -3.603 9.917 1.00 91.25 219 GLU A C 1
ATOM 1719 O O . GLU A 1 219 ? -13.184 -3.720 10.609 1.00 91.25 219 GLU A O 1
ATOM 1724 N N . THR A 1 220 ? -11.481 -4.665 9.495 1.00 92.31 220 THR A N 1
ATOM 1725 C CA . THR A 1 220 ? -11.899 -6.052 9.762 1.00 92.31 220 THR A CA 1
ATOM 1726 C C . THR A 1 220 ? -11.961 -6.372 11.257 1.00 92.31 220 THR A C 1
ATOM 1728 O O . THR A 1 220 ? -12.888 -7.059 11.684 1.00 92.31 220 THR A O 1
ATOM 1731 N N . SER A 1 221 ? -11.056 -5.826 12.079 1.00 90.06 221 SER A N 1
ATOM 1732 C CA . SER A 1 221 ? -11.065 -6.031 13.537 1.00 90.06 221 SER A CA 1
ATOM 1733 C C . SER A 1 221 ? -12.268 -5.397 14.251 1.00 90.06 221 SER A C 1
ATOM 1735 O O . SER A 1 221 ? -12.665 -5.856 15.322 1.00 90.06 221 SER A O 1
ATOM 1737 N N . THR A 1 222 ? -12.859 -4.353 13.661 1.00 89.38 222 THR A N 1
ATOM 1738 C CA . THR A 1 222 ? -14.012 -3.632 14.232 1.00 89.38 222 THR A CA 1
ATOM 1739 C C . THR A 1 222 ? -15.365 -4.194 13.789 1.00 89.38 222 THR A C 1
ATOM 1741 O O . THR A 1 222 ? -16.401 -3.857 14.364 1.00 89.38 222 THR A O 1
ATOM 1744 N N . MET A 1 223 ? -15.378 -5.061 12.776 1.00 92.12 223 MET A N 1
ATOM 1745 C CA . MET A 1 223 ? -16.595 -5.641 12.212 1.00 92.12 223 MET A CA 1
ATOM 1746 C C . MET A 1 223 ? -17.032 -6.923 12.927 1.00 92.12 223 MET A C 1
ATOM 1748 O O . MET A 1 223 ? -16.260 -7.617 13.587 1.00 92.12 223 MET A O 1
ATOM 1752 N N . LYS A 1 224 ? -18.300 -7.305 12.725 1.00 92.81 224 LYS A N 1
ATOM 1753 C CA . LYS A 1 224 ? -18.772 -8.653 13.079 1.00 92.81 224 LYS A CA 1
ATOM 1754 C C . LYS A 1 224 ? -18.040 -9.691 12.221 1.00 92.81 224 LYS A C 1
ATOM 1756 O O . LYS A 1 224 ? -17.874 -9.485 11.021 1.00 92.81 224 LYS A O 1
ATOM 1761 N N . ARG A 1 225 ? -17.706 -10.840 12.820 1.00 91.00 225 ARG A N 1
ATOM 1762 C CA . ARG A 1 225 ? -16.860 -11.898 12.228 1.00 91.00 225 ARG A CA 1
ATOM 1763 C C . ARG A 1 225 ? -17.202 -12.237 10.773 1.00 91.00 225 ARG A C 1
ATOM 1765 O O . ARG A 1 225 ? -16.317 -12.218 9.930 1.00 91.00 225 ARG A O 1
ATOM 1772 N N . LEU A 1 226 ? -18.475 -12.497 10.465 1.00 91.88 226 LEU A N 1
ATOM 1773 C CA . LEU A 1 226 ? -18.883 -12.881 9.109 1.00 91.88 226 LEU A CA 1
ATOM 1774 C C . LEU A 1 226 ? -18.610 -11.773 8.077 1.00 91.88 226 LEU A C 1
ATOM 1776 O O . LEU A 1 226 ? -18.056 -12.046 7.019 1.00 91.88 226 LEU A O 1
ATOM 1780 N N . TYR A 1 227 ? -18.945 -10.522 8.401 1.00 93.00 227 TYR A N 1
ATOM 1781 C CA . TYR A 1 227 ? -18.688 -9.381 7.517 1.00 93.00 227 TYR A CA 1
ATOM 1782 C C . TYR A 1 227 ? -17.191 -9.117 7.356 1.00 93.00 227 TYR A C 1
ATOM 1784 O O . TYR A 1 227 ? -16.753 -8.813 6.252 1.00 93.00 227 TYR A O 1
ATOM 1792 N N . ALA A 1 228 ? -16.411 -9.289 8.427 1.00 93.19 228 ALA A N 1
ATOM 1793 C CA . ALA A 1 228 ? -14.958 -9.167 8.380 1.00 93.19 228 ALA A CA 1
ATOM 1794 C C . ALA A 1 228 ? -14.337 -10.187 7.412 1.00 93.19 228 ALA A C 1
ATOM 1796 O O . ALA A 1 228 ? -13.548 -9.800 6.554 1.00 93.19 228 ALA A O 1
ATOM 1797 N N . PHE A 1 229 ? -14.738 -11.465 7.498 1.00 93.56 229 PHE A N 1
ATOM 1798 C CA . PHE A 1 229 ? -14.267 -12.503 6.576 1.00 93.56 229 PHE A CA 1
ATOM 1799 C C . PHE A 1 229 ? -14.657 -12.197 5.133 1.00 93.56 229 PHE A C 1
ATOM 1801 O O . PHE A 1 229 ? -13.796 -12.205 4.259 1.00 93.56 229 PHE A O 1
ATOM 1808 N N . VAL A 1 230 ? -15.930 -11.882 4.881 1.00 94.81 230 VAL A N 1
ATOM 1809 C CA . VAL A 1 230 ? -16.409 -11.558 3.530 1.00 94.81 230 VAL A CA 1
ATOM 1810 C C . VAL A 1 230 ? -15.644 -10.366 2.953 1.00 94.81 230 VAL A C 1
ATOM 1812 O O . VAL A 1 230 ? -15.151 -10.441 1.832 1.00 94.81 230 VAL A O 1
ATOM 1815 N N . TYR A 1 231 ? -15.483 -9.290 3.726 1.00 95.38 231 TYR A N 1
ATOM 1816 C CA . TYR A 1 231 ? -14.753 -8.099 3.297 1.00 95.38 231 TYR A CA 1
ATOM 1817 C C . TYR A 1 231 ? -13.282 -8.397 2.971 1.00 95.38 231 TYR A C 1
ATOM 1819 O O . TYR A 1 231 ? -12.777 -7.994 1.919 1.00 95.38 231 TYR A O 1
ATOM 1827 N N . PHE A 1 232 ? -12.612 -9.142 3.848 1.00 95.50 232 PHE A N 1
ATOM 1828 C CA . PHE A 1 232 ? -11.223 -9.545 3.671 1.00 95.50 232 PHE A CA 1
ATOM 1829 C C . PHE A 1 232 ? -11.034 -10.406 2.416 1.00 95.50 232 PHE A C 1
ATOM 1831 O O . PHE A 1 232 ? -10.214 -10.076 1.557 1.00 95.50 232 PHE A O 1
ATOM 1838 N N . PHE A 1 233 ? -11.828 -11.471 2.271 1.00 95.50 233 PHE A N 1
ATOM 1839 C CA . PHE A 1 233 ? -11.717 -12.383 1.134 1.00 95.50 233 PHE A CA 1
ATOM 1840 C C . PHE A 1 233 ? -12.065 -11.700 -0.185 1.00 95.50 233 PHE A C 1
ATOM 1842 O O . PHE A 1 233 ? -11.344 -11.897 -1.155 1.00 95.50 233 PHE A O 1
ATOM 1849 N N . ILE A 1 234 ? -13.094 -10.846 -0.232 1.00 96.19 234 ILE A N 1
ATOM 1850 C CA . ILE A 1 234 ? -13.402 -10.058 -1.435 1.00 96.19 234 ILE A CA 1
ATOM 1851 C C . ILE A 1 234 ? -12.214 -9.164 -1.811 1.00 96.19 234 ILE A C 1
ATOM 1853 O O . ILE A 1 234 ? -11.839 -9.112 -2.982 1.00 96.19 234 ILE A O 1
ATOM 1857 N N . SER A 1 235 ? -11.587 -8.499 -0.838 1.00 95.94 235 SER A N 1
ATOM 1858 C CA . SER A 1 235 ? -10.440 -7.616 -1.089 1.00 95.94 235 SER A CA 1
ATOM 1859 C C . SER A 1 235 ? -9.240 -8.372 -1.670 1.00 95.94 235 SER A C 1
ATOM 1861 O O . SER A 1 235 ? -8.629 -7.899 -2.622 1.00 95.94 235 SER A O 1
ATOM 1863 N N . VAL A 1 236 ? -8.927 -9.559 -1.141 1.00 95.50 236 VAL A N 1
ATOM 1864 C CA . VAL A 1 236 ? -7.800 -10.385 -1.608 1.00 95.50 236 VAL A CA 1
ATOM 1865 C C . VAL A 1 236 ? -8.119 -11.078 -2.935 1.00 95.50 236 VAL A C 1
ATOM 1867 O O . VAL A 1 236 ? -7.386 -10.922 -3.907 1.00 95.50 236 VAL A O 1
ATOM 1870 N N . ILE A 1 237 ? -9.226 -11.822 -3.007 1.00 95.12 237 ILE A N 1
ATOM 1871 C CA . ILE A 1 237 ? -9.564 -12.666 -4.163 1.00 95.12 237 ILE A CA 1
ATOM 1872 C C . ILE A 1 237 ? -9.793 -11.820 -5.418 1.00 95.12 237 ILE A C 1
ATOM 1874 O O . ILE A 1 237 ? -9.348 -12.208 -6.494 1.00 95.12 237 ILE A O 1
ATOM 1878 N N . SER A 1 238 ? -10.435 -10.653 -5.300 1.00 95.69 238 SER A N 1
ATOM 1879 C CA . SER A 1 238 ? -10.698 -9.785 -6.459 1.00 95.69 238 SER A CA 1
ATOM 1880 C C . SER A 1 238 ? -9.415 -9.353 -7.179 1.00 95.69 238 SER A C 1
ATOM 1882 O O . SER A 1 238 ? -9.356 -9.405 -8.407 1.00 95.69 238 SER A O 1
ATOM 1884 N N . VAL A 1 239 ? -8.366 -8.999 -6.432 1.00 94.44 239 VAL A N 1
ATOM 1885 C CA . VAL A 1 239 ? -7.060 -8.649 -7.007 1.00 94.44 239 VAL A CA 1
ATOM 1886 C C . VAL A 1 239 ? -6.354 -9.880 -7.568 1.00 94.44 239 VAL A C 1
ATOM 1888 O O . VAL A 1 239 ? -5.772 -9.811 -8.649 1.00 94.44 239 VAL A O 1
ATOM 1891 N N . GLN A 1 240 ? -6.446 -11.023 -6.887 1.00 91.56 240 GLN A N 1
ATOM 1892 C CA . GLN A 1 240 ? -5.821 -12.262 -7.355 1.00 91.56 240 GLN A CA 1
ATOM 1893 C C . GLN A 1 240 ? -6.437 -12.776 -8.661 1.00 91.56 240 GLN A C 1
ATOM 1895 O O . GLN A 1 240 ? -5.710 -13.244 -9.530 1.00 91.56 240 GLN A O 1
ATOM 1900 N N . ILE A 1 241 ? -7.748 -12.615 -8.868 1.00 92.06 241 ILE A N 1
ATOM 1901 C CA . ILE A 1 241 ? -8.402 -12.937 -10.148 1.00 92.06 241 ILE A CA 1
ATOM 1902 C C . ILE A 1 241 ? -7.808 -12.104 -11.294 1.00 92.06 241 ILE A C 1
ATOM 1904 O O . ILE A 1 241 ? -7.527 -12.635 -12.371 1.00 92.06 241 ILE A O 1
ATOM 1908 N N . ILE A 1 242 ? -7.569 -10.809 -11.066 1.00 90.75 242 ILE A N 1
ATOM 1909 C CA . ILE A 1 242 ? -6.943 -9.935 -12.069 1.00 90.75 242 ILE A CA 1
ATOM 1910 C C . ILE A 1 242 ? -5.499 -10.346 -12.312 1.00 90.75 242 ILE A C 1
ATOM 1912 O O . ILE A 1 242 ? -5.077 -10.436 -13.464 1.00 90.75 242 ILE A O 1
ATOM 1916 N N . PHE A 1 243 ? -4.760 -10.643 -11.244 1.00 87.56 243 PHE A N 1
ATOM 1917 C CA . PHE A 1 243 ? -3.396 -11.133 -11.361 1.00 87.56 243 PHE A CA 1
ATOM 1918 C C . PHE A 1 243 ? -3.327 -12.404 -12.206 1.00 87.56 243 PHE A C 1
ATOM 1920 O O . PHE A 1 243 ? -2.503 -12.497 -13.109 1.00 87.56 243 PHE A O 1
ATOM 1927 N N . LEU A 1 244 ? -4.228 -13.360 -11.977 1.00 84.62 244 LEU A N 1
ATOM 1928 C CA . LEU A 1 244 ? -4.308 -14.576 -12.779 1.00 84.62 244 LEU A CA 1
ATOM 1929 C C . LEU A 1 244 ? -4.653 -14.267 -14.243 1.00 84.62 244 LEU A C 1
ATOM 1931 O O . LEU A 1 244 ? -4.026 -14.815 -15.143 1.00 84.62 244 LEU A O 1
ATOM 1935 N N . SER A 1 245 ? -5.573 -13.337 -14.493 1.00 84.31 245 SER A N 1
ATOM 1936 C CA . SER A 1 245 ? -5.960 -12.944 -15.855 1.00 84.31 245 SER A CA 1
ATOM 1937 C C . SER A 1 245 ? -4.797 -12.317 -16.639 1.00 84.31 245 SER A C 1
ATOM 1939 O O . SER A 1 245 ? -4.549 -12.677 -17.787 1.00 84.31 245 SER A O 1
ATOM 1941 N N . VAL A 1 246 ? -4.047 -11.404 -16.016 1.00 81.00 246 VAL A N 1
ATOM 1942 C CA . VAL A 1 246 ? -2.921 -10.701 -16.658 1.00 81.00 246 VAL A CA 1
ATOM 1943 C C . VAL A 1 246 ? -1.658 -11.569 -16.696 1.00 81.00 246 VAL A C 1
ATOM 1945 O O . VAL A 1 246 ? -0.967 -11.615 -17.711 1.00 81.00 246 VAL A O 1
ATOM 1948 N N . GLY A 1 247 ? -1.365 -12.292 -15.613 1.00 68.62 247 GLY A N 1
ATOM 1949 C CA . GLY A 1 247 ? -0.211 -13.186 -15.493 1.00 68.62 247 GLY A CA 1
ATOM 1950 C C . GLY A 1 247 ? -0.255 -14.354 -16.481 1.00 68.62 247 GLY A C 1
ATOM 1951 O O . GLY A 1 247 ? 0.783 -14.737 -17.021 1.00 68.62 247 GLY A O 1
ATOM 1952 N N . GLY A 1 248 ? -1.453 -14.858 -16.800 1.00 63.66 248 GLY A N 1
ATOM 1953 C CA . GLY A 1 248 ? -1.647 -15.868 -17.839 1.00 63.66 248 GLY A CA 1
ATOM 1954 C C . GLY A 1 248 ? -1.257 -15.334 -19.218 1.00 63.66 248 GLY A C 1
ATOM 1955 O O . GLY A 1 248 ? -0.578 -16.025 -19.975 1.00 63.66 248 GLY A O 1
ATOM 1956 N N . GLY A 1 249 ? -1.594 -14.070 -19.501 1.00 60.28 249 GLY A N 1
ATOM 1957 C CA . GLY A 1 249 ? -1.188 -13.373 -20.723 1.00 60.28 249 GLY A CA 1
ATOM 1958 C C . GLY A 1 249 ? 0.319 -13.107 -20.803 1.00 60.28 249 GLY A C 1
ATOM 1959 O O . GLY A 1 249 ? 0.922 -13.311 -21.853 1.00 60.28 249 GLY A O 1
ATOM 1960 N N . LEU A 1 250 ? 0.955 -12.722 -19.692 1.00 57.19 250 LEU A N 1
ATOM 1961 C CA . LEU A 1 250 ? 2.405 -12.494 -19.643 1.00 57.19 250 LEU A CA 1
ATOM 1962 C C . LEU A 1 250 ? 3.202 -13.788 -19.857 1.00 57.19 250 LEU A C 1
ATOM 1964 O O . LEU A 1 250 ? 4.169 -13.785 -20.608 1.00 57.19 250 LEU A O 1
ATOM 1968 N N . ARG A 1 251 ? 2.789 -14.916 -19.263 1.00 55.78 251 ARG A N 1
ATOM 1969 C CA . ARG A 1 251 ? 3.456 -16.213 -19.476 1.00 55.78 251 ARG A CA 1
ATOM 1970 C C . ARG A 1 251 ? 3.285 -16.734 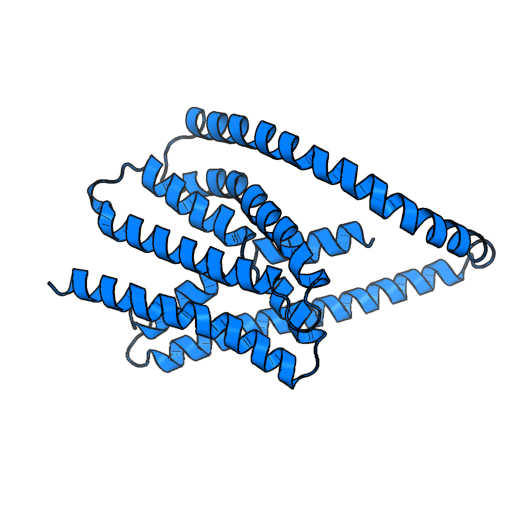-20.908 1.00 55.78 251 ARG A C 1
ATOM 1972 O O . ARG A 1 251 ? 4.221 -17.323 -21.446 1.00 55.78 251 ARG A O 1
ATOM 1979 N N . ALA A 1 252 ? 2.128 -16.497 -21.529 1.00 47.34 252 ALA A N 1
ATOM 1980 C CA . ALA A 1 252 ? 1.899 -16.828 -22.935 1.00 47.34 252 ALA A CA 1
ATOM 1981 C C . ALA A 1 252 ? 2.869 -16.072 -23.863 1.00 47.34 252 ALA A C 1
ATOM 1983 O O . ALA A 1 252 ? 3.437 -16.681 -24.758 1.00 47.34 252 ALA A O 1
ATOM 1984 N N . LEU A 1 253 ? 3.148 -14.794 -23.579 1.00 44.00 253 LEU A N 1
ATOM 1985 C CA . LEU A 1 253 ? 4.112 -13.977 -24.335 1.00 44.00 253 LEU A CA 1
ATOM 1986 C C . LEU A 1 253 ? 5.576 -14.432 -24.192 1.00 44.00 253 LEU A C 1
ATOM 1988 O O . LEU A 1 253 ? 6.394 -14.094 -25.037 1.00 44.00 253 LEU A O 1
ATOM 1992 N N . PHE A 1 254 ? 5.919 -15.176 -23.136 1.00 39.25 254 PHE A N 1
ATOM 1993 C CA . PHE A 1 254 ? 7.270 -15.713 -22.914 1.00 39.25 254 PHE A CA 1
ATOM 1994 C C . PHE A 1 254 ? 7.460 -17.156 -23.398 1.00 39.25 254 PHE A C 1
ATOM 1996 O O . PHE A 1 254 ? 8.575 -17.671 -23.346 1.00 39.25 254 PHE A O 1
ATOM 2003 N N . THR A 1 255 ? 6.383 -17.836 -23.798 1.00 39.94 255 THR A N 1
ATOM 2004 C CA . THR A 1 255 ? 6.421 -19.234 -24.270 1.00 39.94 255 THR A CA 1
ATOM 2005 C C . THR A 1 255 ? 6.253 -19.366 -25.786 1.00 39.94 255 THR A C 1
ATOM 2007 O O . THR A 1 255 ? 6.276 -20.484 -26.298 1.00 39.94 255 THR A O 1
ATOM 2010 N N . THR A 1 256 ? 6.137 -18.240 -26.491 1.00 35.31 256 THR A N 1
ATOM 2011 C CA . THR A 1 256 ? 6.164 -18.104 -27.957 1.00 35.31 256 THR A CA 1
ATOM 2012 C C . THR A 1 256 ? 7.438 -17.407 -28.395 1.00 35.31 256 THR A C 1
ATOM 2014 O O . THR A 1 256 ? 8.052 -17.875 -29.374 1.00 35.31 256 THR A O 1
#